Protein AF-A0A5C7IUV7-F1 (afdb_monomer)

Sequence (284 aa):
MREVVANLSDAVDRLDGLETDYGEITKATRATIREFQKGVKEDTCFLTQEIRNLRTFIEHELRAIHAEVEEVRTKWASYRSSPTVGFGAATSTNGIQIPKPSTYNGNWKAMEVENFVFGLEQYFEAKGVRDDTTRITNAPTFLWESTQLWWRRKHGDSINPIATWDKFKREFTTLILEIEDMSDKDQLFVFMDRLKDWARVELKRRNVQDHGTAIVATESLADYSRPKEKSDYHDGGDKPKENDRRDNGRPKSPNSDDRHDKPQGGMPVVIKSKSPCFICDRPH

Mean predicted aligned error: 22.68 Å

Organism: NCBI:txid1000413

Radius of gyration: 42.21 Å; Cα contacts (8 Å, |Δi|>4): 118; chains: 1; bounding box: 94×91×125 Å

Structure (mmCIF, N/CA/C/O backbone):
data_AF-A0A5C7IUV7-F1
#
_entry.id   AF-A0A5C7IUV7-F1
#
loop_
_atom_site.group_PDB
_atom_site.id
_atom_site.type_symbol
_atom_site.label_atom_id
_atom_site.label_alt_id
_atom_site.label_comp_id
_atom_site.label_asym_id
_atom_site.label_entity_id
_atom_site.label_seq_id
_atom_site.pdbx_PDB_ins_code
_atom_site.Cartn_x
_atom_site.Cartn_y
_atom_site.Cartn_z
_atom_site.occupancy
_atom_site.B_iso_or_equiv
_atom_site.auth_seq_id
_atom_site.auth_comp_id
_atom_site.auth_asym_id
_atom_site.auth_atom_id
_atom_site.pdbx_PDB_model_num
ATOM 1 N N . MET A 1 1 ? 56.101 -6.761 -71.438 1.00 74.31 1 MET A N 1
ATOM 2 C CA . MET A 1 1 ? 56.778 -5.575 -70.855 1.00 74.31 1 MET A CA 1
ATOM 3 C C . MET A 1 1 ? 55.843 -4.369 -70.784 1.00 74.31 1 MET A C 1
ATOM 5 O O . MET A 1 1 ? 55.382 -4.120 -69.686 1.00 74.31 1 MET A O 1
ATOM 9 N N . ARG A 1 2 ? 55.490 -3.673 -71.886 1.00 85.19 2 ARG A N 1
ATOM 10 C CA . ARG A 1 2 ? 54.580 -2.493 -71.842 1.00 85.19 2 ARG A CA 1
ATOM 11 C C . ARG A 1 2 ? 53.273 -2.731 -71.065 1.00 85.19 2 ARG A C 1
ATOM 13 O O . ARG A 1 2 ? 52.943 -1.945 -70.193 1.00 85.19 2 ARG A O 1
ATOM 20 N N . GLU A 1 3 ? 52.597 -3.844 -71.329 1.00 86.31 3 GLU A N 1
ATOM 21 C CA . GLU A 1 3 ? 51.390 -4.291 -70.612 1.00 86.31 3 GLU A CA 1
ATOM 22 C C . GLU A 1 3 ? 51.603 -4.445 -69.094 1.00 86.31 3 GLU A C 1
ATOM 24 O O . GLU A 1 3 ? 50.822 -3.936 -68.302 1.00 86.31 3 GLU A O 1
ATOM 29 N N . VAL A 1 4 ? 52.716 -5.059 -68.677 1.00 86.69 4 VAL A N 1
ATOM 30 C CA . VAL A 1 4 ? 53.076 -5.214 -67.254 1.00 86.69 4 VAL A CA 1
ATOM 31 C C . VAL A 1 4 ? 53.299 -3.851 -66.590 1.00 86.69 4 VAL A C 1
ATOM 33 O O . VAL A 1 4 ? 52.895 -3.664 -65.452 1.00 86.69 4 VAL A O 1
ATOM 36 N N . VAL A 1 5 ? 53.892 -2.886 -67.302 1.00 88.19 5 VAL A N 1
ATOM 37 C CA . VAL A 1 5 ? 54.069 -1.511 -66.799 1.00 88.19 5 VAL A CA 1
ATOM 38 C C . VAL A 1 5 ? 52.724 -0.788 -66.665 1.00 88.19 5 VAL A C 1
ATOM 40 O O . VAL A 1 5 ? 52.505 -0.120 -65.662 1.00 88.19 5 VAL A O 1
ATOM 43 N N . ALA A 1 6 ? 51.802 -0.959 -67.619 1.00 89.56 6 ALA A N 1
ATOM 44 C CA . ALA A 1 6 ? 50.458 -0.383 -67.532 1.00 89.56 6 ALA A CA 1
ATOM 45 C C . ALA A 1 6 ? 49.660 -0.962 -66.347 1.00 89.56 6 ALA A C 1
ATOM 47 O O . ALA A 1 6 ? 49.103 -0.206 -65.556 1.00 89.56 6 ALA A O 1
ATOM 48 N N . ASN A 1 7 ? 49.686 -2.287 -66.171 1.00 90.69 7 ASN A N 1
ATOM 49 C CA . ASN A 1 7 ? 49.008 -2.966 -65.062 1.00 90.69 7 ASN A CA 1
ATOM 50 C C . ASN A 1 7 ? 49.620 -2.611 -63.692 1.00 90.69 7 ASN A C 1
ATOM 52 O O . ASN A 1 7 ? 48.912 -2.603 -62.690 1.00 90.69 7 ASN A O 1
ATOM 56 N N . LEU A 1 8 ? 50.924 -2.308 -63.637 1.00 91.44 8 LEU A N 1
ATOM 57 C CA . LEU A 1 8 ? 51.573 -1.790 -62.428 1.00 91.44 8 LEU A CA 1
ATOM 58 C C . LEU A 1 8 ? 51.190 -0.332 -62.134 1.00 91.44 8 LEU A C 1
ATOM 60 O O . LEU A 1 8 ? 51.095 0.010 -60.961 1.00 91.44 8 LEU A O 1
ATOM 64 N N . SER A 1 9 ? 50.937 0.503 -63.151 1.00 92.00 9 SER A N 1
ATOM 65 C CA . SER A 1 9 ? 50.408 1.862 -62.944 1.00 92.00 9 SER A CA 1
ATOM 66 C C . SER A 1 9 ? 49.007 1.810 -62.336 1.00 92.00 9 SER A C 1
ATOM 68 O O . SER A 1 9 ? 48.820 2.334 -61.247 1.00 92.00 9 SER A O 1
ATOM 70 N N . ASP A 1 10 ? 48.074 1.067 -62.951 1.00 94.19 10 ASP A N 1
ATOM 71 C CA . ASP A 1 10 ? 46.711 0.865 -62.420 1.00 94.19 10 ASP A CA 1
ATOM 72 C C . ASP A 1 10 ? 46.729 0.388 -60.958 1.00 94.19 10 ASP A C 1
ATOM 74 O O . ASP A 1 10 ? 45.996 0.903 -60.117 1.00 94.19 10 ASP A O 1
ATOM 78 N N . ALA A 1 11 ? 47.614 -0.558 -60.629 1.00 93.31 11 ALA A N 1
ATOM 79 C CA . ALA A 1 11 ? 47.761 -1.063 -59.268 1.00 93.31 11 ALA A CA 1
ATOM 80 C C . ALA A 1 11 ? 48.296 -0.020 -58.264 1.00 93.31 11 ALA A C 1
ATOM 82 O O . ALA A 1 11 ? 47.953 -0.106 -57.086 1.00 93.31 11 ALA A O 1
ATOM 83 N N . VAL A 1 12 ? 49.112 0.946 -58.703 1.00 94.75 12 VAL A N 1
ATOM 84 C CA . VAL A 1 12 ? 49.597 2.065 -57.872 1.00 94.75 12 VAL A CA 1
ATOM 85 C C . VAL A 1 12 ? 48.522 3.141 -57.732 1.00 94.75 12 VAL A C 1
ATOM 87 O O . VAL A 1 12 ? 48.212 3.532 -56.610 1.00 94.75 12 VAL A O 1
ATOM 90 N N . ASP A 1 13 ? 47.891 3.549 -58.834 1.00 94.38 13 ASP A N 1
ATOM 91 C CA . ASP A 1 13 ? 46.832 4.567 -58.849 1.00 94.38 13 ASP A CA 1
ATOM 92 C C . ASP A 1 13 ? 45.637 4.135 -57.967 1.00 94.38 13 ASP A C 1
ATOM 94 O O . ASP A 1 13 ? 45.056 4.926 -57.222 1.00 94.38 13 ASP A O 1
ATOM 98 N N . ARG A 1 14 ? 45.311 2.834 -57.967 1.00 94.50 14 ARG A N 1
ATOM 99 C CA . ARG A 1 14 ? 44.285 2.238 -57.091 1.00 94.50 14 ARG A CA 1
ATOM 100 C C . ARG A 1 14 ? 44.719 2.070 -55.633 1.00 94.50 14 ARG A C 1
ATOM 102 O O . ARG A 1 14 ? 43.850 1.955 -54.771 1.00 94.50 14 ARG A O 1
ATOM 109 N N . LEU A 1 15 ? 46.021 2.026 -55.346 1.00 95.38 15 LEU A N 1
ATOM 110 C CA . LEU A 1 15 ? 46.537 1.979 -53.975 1.00 95.38 15 LEU A CA 1
ATOM 111 C C . LEU A 1 15 ? 46.506 3.373 -53.332 1.00 95.38 15 LEU A C 1
ATOM 113 O O . LEU A 1 15 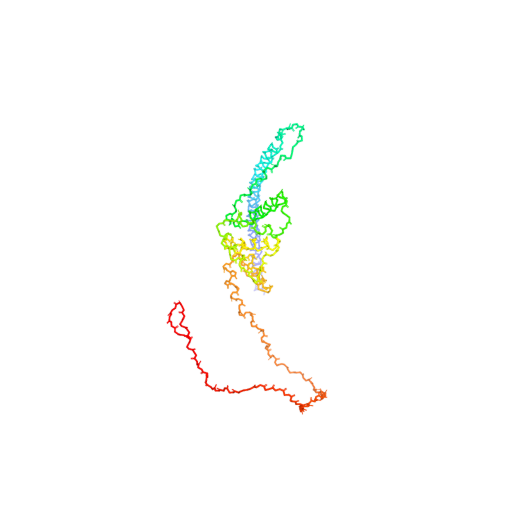? 46.069 3.491 -52.192 1.00 95.38 15 LEU A O 1
ATOM 117 N N . ASP A 1 16 ? 46.881 4.412 -54.082 1.00 94.31 16 ASP A N 1
ATOM 118 C CA . ASP A 1 16 ? 46.810 5.823 -53.664 1.00 94.31 16 ASP A CA 1
ATOM 119 C C . ASP A 1 16 ? 45.358 6.267 -53.390 1.00 94.31 16 ASP A C 1
ATOM 121 O O . ASP A 1 16 ? 45.053 6.866 -52.352 1.00 94.31 16 ASP A O 1
ATOM 125 N N . GLY A 1 17 ? 44.422 5.851 -54.255 1.00 95.25 17 GLY A N 1
ATOM 126 C CA . GLY A 1 17 ? 42.986 6.012 -54.014 1.00 95.25 17 GLY A CA 1
ATOM 127 C C . GLY A 1 17 ? 42.507 5.309 -52.736 1.00 95.25 17 GLY A C 1
ATOM 128 O O . GLY A 1 17 ? 41.786 5.907 -51.941 1.00 95.25 17 GLY A O 1
ATOM 129 N N . LEU A 1 18 ? 42.956 4.074 -52.481 1.00 95.56 18 LEU A N 1
ATOM 130 C CA . LEU A 1 18 ? 42.585 3.324 -51.274 1.00 95.56 18 LEU A CA 1
ATOM 131 C C . LEU A 1 18 ? 43.187 3.922 -49.987 1.00 95.56 18 LEU A C 1
ATOM 133 O O . LEU A 1 18 ? 42.531 3.908 -48.944 1.00 95.56 18 LEU A O 1
ATOM 137 N N . GLU A 1 19 ? 44.410 4.457 -50.038 1.00 95.44 19 GLU A N 1
ATOM 138 C CA . GLU A 1 19 ? 45.023 5.172 -48.910 1.00 95.44 19 GLU A CA 1
ATOM 139 C C . GLU A 1 19 ? 44.272 6.482 -48.611 1.00 95.44 19 GLU A C 1
ATOM 141 O O . GLU A 1 19 ? 43.997 6.790 -47.446 1.00 95.44 19 GLU A O 1
ATOM 146 N N . THR A 1 20 ? 43.839 7.192 -49.658 1.00 96.75 20 THR A N 1
ATOM 147 C CA . THR A 1 20 ? 42.984 8.384 -49.554 1.00 96.75 20 THR A CA 1
ATOM 148 C C . THR A 1 20 ? 41.628 8.055 -48.918 1.00 96.75 20 THR A C 1
ATOM 150 O O . THR A 1 20 ? 41.274 8.655 -47.898 1.00 96.75 20 THR A O 1
ATOM 153 N N . ASP A 1 21 ? 40.908 7.056 -49.441 1.00 96.12 21 ASP A N 1
ATOM 154 C CA . ASP A 1 21 ? 39.621 6.587 -48.906 1.00 96.12 21 ASP A CA 1
ATOM 155 C C . ASP A 1 21 ? 39.744 6.155 -47.435 1.00 96.12 21 ASP A C 1
ATOM 157 O O . ASP A 1 21 ? 38.921 6.519 -46.590 1.00 96.12 21 ASP A O 1
ATOM 161 N N . TYR A 1 22 ? 40.804 5.419 -47.084 1.00 95.69 22 TYR A N 1
ATOM 162 C CA . TYR A 1 22 ? 41.069 5.021 -45.702 1.00 95.69 22 TYR A CA 1
ATOM 163 C C . TYR A 1 22 ? 41.325 6.232 -44.789 1.00 95.69 22 TYR A C 1
ATOM 165 O O . TYR A 1 22 ? 40.858 6.259 -43.643 1.00 95.69 22 TYR A O 1
ATOM 173 N N . GLY A 1 23 ? 42.016 7.261 -45.288 1.00 97.06 23 GLY A N 1
ATOM 174 C CA . GLY A 1 23 ? 42.209 8.536 -44.598 1.00 97.06 23 GLY A CA 1
ATOM 175 C C . GLY A 1 23 ? 40.894 9.284 -44.343 1.00 97.06 23 GLY A C 1
ATOM 176 O O . GLY A 1 23 ? 40.658 9.753 -43.221 1.00 97.06 23 GLY A O 1
ATOM 177 N N . GLU A 1 24 ? 40.014 9.344 -45.345 1.00 96.94 24 GLU A N 1
ATOM 178 C CA . GLU A 1 24 ? 38.676 9.946 -45.262 1.00 96.94 24 GLU A CA 1
ATOM 179 C C . GLU A 1 24 ? 37.772 9.189 -44.276 1.00 96.94 24 GLU A C 1
ATOM 181 O O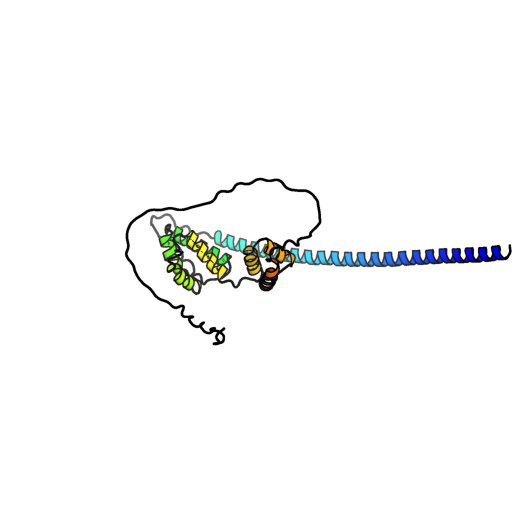 . GLU A 1 24 ? 37.227 9.795 -43.350 1.00 96.94 24 GLU A O 1
ATOM 186 N N . ILE A 1 25 ? 37.688 7.859 -44.388 1.00 97.50 25 ILE A N 1
ATOM 187 C CA . ILE A 1 25 ? 36.927 6.993 -43.473 1.00 97.50 25 ILE A CA 1
ATOM 188 C C . ILE A 1 25 ? 37.443 7.164 -42.038 1.00 97.50 25 ILE A C 1
ATOM 190 O O . ILE A 1 25 ? 36.667 7.430 -41.121 1.00 97.50 25 ILE A O 1
ATOM 194 N N . THR A 1 26 ? 38.762 7.142 -41.833 1.00 97.38 26 THR A N 1
ATOM 195 C CA . THR A 1 26 ? 39.384 7.353 -40.514 1.00 97.38 26 THR A CA 1
ATOM 196 C C . THR A 1 26 ? 39.109 8.759 -39.959 1.00 97.38 26 THR A C 1
ATOM 198 O O . THR A 1 26 ? 39.051 8.959 -38.741 1.00 97.38 26 THR A O 1
ATOM 201 N N . LYS A 1 27 ? 38.936 9.775 -40.809 1.00 97.81 27 LYS A N 1
ATOM 202 C CA . LYS A 1 27 ? 38.534 11.137 -40.413 1.00 97.81 27 LYS A CA 1
ATOM 203 C C . LYS A 1 27 ? 37.046 11.195 -40.040 1.00 97.81 27 LYS A C 1
ATOM 205 O O . LYS A 1 27 ? 36.734 11.738 -38.980 1.00 97.81 27 LYS A O 1
ATOM 210 N N . ALA A 1 28 ? 36.165 10.588 -40.834 1.00 97.94 28 ALA A N 1
ATOM 211 C CA . ALA A 1 28 ? 34.726 10.509 -40.582 1.00 97.94 28 ALA A CA 1
ATOM 212 C C . ALA A 1 28 ? 34.401 9.719 -39.301 1.00 97.94 28 ALA A C 1
ATOM 214 O O . ALA A 1 28 ? 33.706 10.230 -38.425 1.00 97.94 28 ALA A O 1
ATOM 215 N N . THR A 1 29 ? 34.987 8.532 -39.114 1.00 98.06 29 THR A N 1
ATOM 216 C CA . THR A 1 29 ? 34.823 7.719 -37.894 1.00 98.06 29 THR A CA 1
ATOM 217 C C . THR A 1 29 ? 35.288 8.465 -36.639 1.00 98.06 29 THR A C 1
ATOM 219 O O . THR A 1 29 ? 34.648 8.390 -35.594 1.00 98.06 29 THR A O 1
ATOM 222 N N . ARG A 1 30 ? 36.370 9.255 -36.722 1.00 98.06 30 ARG A N 1
ATOM 223 C CA . ARG A 1 30 ? 36.807 10.110 -35.601 1.00 98.06 30 ARG A CA 1
ATOM 224 C C . ARG A 1 30 ? 35.894 11.316 -35.362 1.00 98.06 30 ARG A C 1
ATOM 226 O O . ARG A 1 30 ? 35.936 11.857 -34.260 1.00 98.06 30 ARG A O 1
ATOM 233 N N . ALA A 1 31 ? 35.100 11.752 -36.340 1.00 98.19 31 ALA A N 1
ATOM 234 C CA . ALA A 1 31 ? 34.096 12.797 -36.149 1.00 98.19 31 ALA A CA 1
ATOM 235 C C . ALA A 1 31 ? 32.863 12.243 -35.420 1.00 98.19 31 ALA A C 1
ATOM 237 O O . ALA A 1 31 ? 32.542 12.731 -34.337 1.00 98.19 31 ALA A O 1
ATOM 238 N N . THR A 1 32 ? 32.268 11.156 -35.917 1.00 97.69 32 THR A N 1
ATOM 239 C CA . THR A 1 32 ? 31.061 10.557 -35.316 1.00 97.69 32 THR A CA 1
ATOM 240 C C . THR A 1 32 ? 31.298 10.055 -33.889 1.00 97.69 32 THR A C 1
ATOM 242 O O . THR A 1 32 ? 30.450 10.247 -33.018 1.00 97.69 32 THR A O 1
ATOM 245 N N . ILE A 1 33 ? 32.486 9.509 -33.589 1.00 98.25 33 ILE A N 1
ATOM 246 C CA . ILE A 1 33 ? 32.880 9.156 -32.212 1.00 98.25 33 ILE A CA 1
ATOM 247 C C . ILE A 1 33 ? 32.888 10.388 -31.292 1.00 98.25 33 ILE A C 1
ATOM 249 O O . ILE A 1 33 ? 32.445 10.289 -30.149 1.00 98.25 33 ILE A O 1
ATOM 253 N N . ARG A 1 34 ? 33.358 11.552 -31.762 1.00 98.25 34 ARG A N 1
ATOM 254 C CA . ARG A 1 34 ? 33.375 12.793 -30.961 1.00 98.25 34 ARG A CA 1
ATOM 255 C C . ARG A 1 34 ? 31.975 13.354 -30.746 1.00 98.25 34 ARG A C 1
ATOM 257 O O . ARG A 1 34 ? 31.696 13.853 -29.662 1.00 98.25 34 ARG A O 1
ATOM 264 N N . GLU A 1 35 ? 31.104 13.261 -31.745 1.00 98.00 35 GLU A N 1
ATOM 265 C CA . GLU A 1 35 ? 29.701 13.677 -31.639 1.00 98.00 35 GLU A CA 1
ATOM 266 C C . GLU A 1 35 ? 28.941 12.796 -30.640 1.00 98.00 35 GLU A C 1
ATOM 268 O O . GLU A 1 35 ? 28.278 13.319 -29.746 1.00 98.00 35 GLU A O 1
ATOM 273 N N . PHE A 1 36 ? 29.136 11.475 -30.694 1.00 97.62 36 PHE A N 1
ATOM 274 C CA . PHE A 1 36 ? 28.586 10.546 -29.706 1.00 97.62 36 PHE A CA 1
ATOM 275 C C . PHE A 1 36 ? 29.137 10.802 -28.292 1.00 97.62 36 PHE A C 1
ATOM 277 O O . PHE A 1 36 ? 28.370 10.914 -27.338 1.00 97.62 36 PHE A O 1
ATOM 284 N N . GLN A 1 37 ? 30.457 10.977 -28.144 1.00 97.88 37 GLN A N 1
ATOM 285 C CA . GLN A 1 37 ? 31.085 11.341 -26.864 1.00 97.88 37 GLN A CA 1
ATOM 286 C C . GLN A 1 37 ? 30.570 12.677 -26.310 1.00 97.88 37 GLN A C 1
ATOM 288 O O . GLN A 1 37 ? 30.458 12.832 -25.093 1.00 97.88 37 GLN A O 1
ATOM 293 N N . LYS A 1 38 ? 30.257 13.641 -27.185 1.00 97.19 38 LYS A N 1
ATOM 294 C CA . LYS A 1 38 ? 29.648 14.917 -26.807 1.00 97.19 38 LYS A CA 1
ATOM 295 C C . LYS A 1 38 ? 28.221 14.703 -26.290 1.00 97.19 38 LYS A C 1
ATOM 297 O O . LYS A 1 38 ? 27.953 15.117 -25.167 1.00 97.19 38 LYS A O 1
ATOM 302 N N . GLY A 1 39 ? 27.365 14.013 -27.048 1.00 97.62 39 GLY A N 1
ATOM 303 C CA . GLY A 1 39 ? 25.982 13.720 -26.651 1.00 97.62 39 GLY A CA 1
ATOM 304 C C . GLY A 1 39 ? 25.907 12.988 -25.310 1.00 97.62 39 GLY A C 1
ATOM 305 O O . GLY A 1 39 ? 25.319 13.501 -24.366 1.00 97.62 39 GLY A O 1
ATOM 306 N N . VAL A 1 40 ? 26.651 11.885 -25.158 1.00 97.75 40 VAL A N 1
ATOM 307 C CA . VAL A 1 40 ? 26.737 11.131 -23.892 1.00 97.75 40 VAL A CA 1
ATOM 308 C C . VAL A 1 40 ? 27.185 12.015 -22.720 1.00 97.75 40 VAL A C 1
ATOM 310 O O . VAL A 1 40 ? 26.695 11.851 -21.602 1.00 97.75 40 VAL A O 1
ATOM 313 N N . LYS A 1 41 ? 28.094 12.974 -22.940 1.00 98.12 41 LYS A N 1
ATOM 314 C CA . LYS A 1 41 ? 28.534 13.924 -21.906 1.00 98.12 41 LYS A CA 1
ATOM 315 C C . LYS A 1 41 ? 27.458 14.963 -21.565 1.00 98.12 41 LYS A C 1
ATOM 317 O O . LYS A 1 41 ? 27.339 15.330 -20.396 1.00 98.12 41 LYS A O 1
ATOM 322 N N . GLU A 1 42 ? 26.702 15.438 -22.550 1.00 97.88 42 GLU A N 1
ATOM 323 C CA . GLU A 1 42 ? 25.591 16.380 -22.367 1.00 97.88 42 GLU A CA 1
ATOM 324 C C . GLU A 1 42 ? 24.423 15.702 -21.625 1.00 97.88 42 GLU A C 1
ATOM 326 O O . GLU A 1 42 ? 23.997 16.217 -20.588 1.00 97.88 42 GLU A O 1
ATOM 331 N N . ASP A 1 43 ? 24.030 14.491 -22.030 1.00 97.56 43 ASP A N 1
ATOM 332 C CA . ASP A 1 43 ? 23.032 13.654 -21.345 1.00 97.56 43 ASP A CA 1
ATOM 333 C C . ASP A 1 43 ? 23.450 13.329 -19.904 1.00 97.56 43 ASP A C 1
ATOM 335 O O . ASP A 1 43 ? 22.674 13.499 -18.962 1.00 97.56 43 ASP A O 1
ATOM 339 N N . THR A 1 44 ? 24.711 12.924 -19.697 1.00 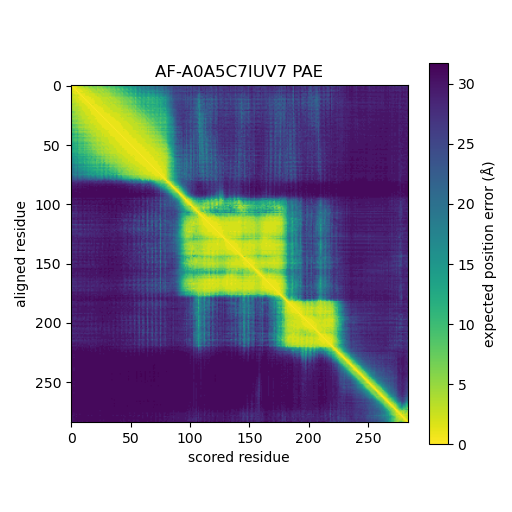96.94 44 THR A N 1
ATOM 340 C CA . THR A 1 44 ? 25.253 12.660 -18.353 1.00 96.94 44 THR A CA 1
ATOM 341 C C . THR A 1 44 ? 25.204 13.915 -17.481 1.00 96.94 44 THR A C 1
ATOM 343 O O . THR A 1 44 ? 24.891 13.825 -16.294 1.00 96.94 44 THR A O 1
ATOM 346 N N . CYS A 1 45 ? 25.485 15.095 -18.043 1.00 97.00 45 CYS A N 1
ATOM 347 C CA . CYS A 1 45 ? 25.411 16.362 -17.318 1.00 97.00 45 CYS A CA 1
ATOM 348 C C . CYS A 1 45 ? 23.965 16.690 -16.912 1.00 97.00 45 CYS A C 1
ATOM 350 O O . CYS A 1 45 ? 23.715 16.991 -15.742 1.00 97.00 45 CYS A O 1
ATOM 352 N N . PHE A 1 46 ? 23.018 16.557 -17.848 1.00 97.88 46 PHE A N 1
ATOM 353 C CA . PHE A 1 46 ? 21.588 16.766 -17.617 1.00 97.88 46 PHE A CA 1
ATOM 354 C C . PHE A 1 46 ? 21.043 15.828 -16.530 1.00 97.88 46 PHE A C 1
ATOM 356 O O . PHE A 1 46 ? 20.518 16.298 -15.522 1.00 97.88 46 PHE A O 1
ATOM 363 N N . LEU A 1 47 ? 21.258 14.515 -16.668 1.00 97.88 47 LEU A N 1
ATOM 364 C CA . LEU A 1 47 ? 20.822 13.515 -15.688 1.00 97.88 47 LEU A CA 1
ATOM 365 C C . LEU A 1 47 ? 21.469 13.731 -14.314 1.00 97.88 47 LEU A C 1
ATOM 367 O O . LEU A 1 47 ? 20.795 13.630 -13.291 1.00 97.88 47 LEU A O 1
ATOM 371 N N . THR A 1 48 ? 22.757 14.091 -14.266 1.00 97.44 48 THR A N 1
ATOM 372 C CA . THR A 1 48 ? 23.431 14.417 -12.998 1.00 97.44 48 THR A CA 1
ATOM 373 C C . THR A 1 48 ? 22.812 15.650 -12.338 1.00 97.44 48 THR A C 1
ATOM 375 O O . THR A 1 48 ? 22.710 15.696 -11.111 1.00 97.44 48 THR A O 1
ATOM 378 N N . GLN A 1 49 ? 22.393 16.653 -13.115 1.00 97.56 49 GLN A N 1
ATOM 379 C CA . GLN A 1 49 ? 21.727 17.826 -12.561 1.00 97.56 49 GLN A CA 1
ATOM 380 C C . GLN A 1 49 ? 20.309 17.509 -12.082 1.00 97.56 49 GLN A C 1
ATOM 382 O O . GLN A 1 49 ? 19.945 17.943 -10.993 1.00 97.56 49 GLN A O 1
ATOM 387 N N . GLU A 1 50 ? 19.542 16.701 -12.809 1.00 96.12 50 GLU A N 1
ATOM 388 C CA . GLU A 1 50 ? 18.186 16.337 -12.387 1.00 96.12 50 GLU A CA 1
ATOM 389 C C . GLU A 1 50 ? 18.184 15.443 -11.136 1.00 96.12 50 GLU A C 1
ATOM 391 O O . GLU A 1 50 ? 17.391 15.651 -10.219 1.00 96.12 50 GLU A O 1
ATOM 396 N N . ILE A 1 51 ? 19.166 14.543 -11.002 1.00 98.00 51 ILE A N 1
ATOM 397 C CA . ILE A 1 51 ? 19.406 13.793 -9.758 1.00 98.00 51 ILE A CA 1
ATOM 398 C C . ILE A 1 51 ? 19.728 14.739 -8.586 1.00 98.00 51 ILE A C 1
ATOM 400 O O . ILE A 1 51 ? 19.283 14.490 -7.464 1.00 98.00 51 ILE A O 1
ATOM 404 N N . ARG A 1 52 ? 20.460 15.844 -8.811 1.00 97.75 52 ARG A N 1
ATOM 405 C CA . ARG A 1 52 ? 20.677 16.871 -7.771 1.00 97.75 52 ARG A CA 1
ATOM 406 C C . ARG A 1 52 ? 19.389 17.617 -7.437 1.00 97.75 52 ARG A C 1
ATOM 408 O O . ARG A 1 52 ? 19.113 17.772 -6.252 1.00 97.75 52 ARG A O 1
ATOM 415 N N . ASN A 1 53 ? 18.612 18.031 -8.439 1.00 96.50 53 ASN A N 1
ATOM 416 C CA . ASN A 1 53 ? 17.335 18.726 -8.257 1.00 96.50 53 ASN A CA 1
ATOM 417 C C . ASN A 1 53 ? 16.396 17.882 -7.374 1.00 96.50 53 ASN A C 1
ATOM 419 O O . ASN A 1 53 ? 16.003 18.316 -6.286 1.00 96.50 53 ASN A O 1
ATOM 423 N N . LEU A 1 54 ? 16.147 16.630 -7.777 1.00 97.75 54 LEU A N 1
ATOM 424 C CA . LEU A 1 54 ? 15.322 15.669 -7.044 1.00 97.75 54 LEU A CA 1
ATOM 425 C C . LEU A 1 54 ? 15.861 15.398 -5.632 1.00 97.75 54 LEU A C 1
ATOM 427 O O . LEU A 1 54 ? 15.091 15.386 -4.673 1.00 97.75 54 LEU A O 1
ATOM 431 N N . ARG A 1 55 ? 17.183 15.244 -5.472 1.00 97.06 55 ARG A N 1
ATOM 432 C CA . ARG A 1 55 ? 17.803 15.098 -4.148 1.00 97.06 55 ARG A CA 1
ATOM 433 C C . ARG A 1 55 ? 17.537 16.316 -3.261 1.00 97.06 55 ARG A C 1
ATOM 435 O O . ARG A 1 55 ? 17.159 16.137 -2.109 1.00 97.06 55 ARG A O 1
ATOM 442 N N . THR A 1 56 ? 17.718 17.539 -3.765 1.00 97.25 56 THR A N 1
ATOM 443 C CA . THR A 1 56 ? 17.487 18.757 -2.969 1.00 97.25 56 THR A CA 1
ATOM 444 C C . THR A 1 56 ? 16.021 18.944 -2.585 1.00 97.25 56 THR A C 1
ATOM 446 O O . THR A 1 56 ? 15.752 19.410 -1.478 1.00 97.25 56 THR A O 1
ATOM 449 N N . PHE A 1 57 ? 15.089 18.516 -3.445 1.00 97.25 57 PHE A N 1
ATOM 450 C CA . PHE A 1 57 ? 13.661 18.461 -3.137 1.00 97.25 57 PHE A CA 1
ATOM 451 C C . PHE A 1 57 ? 13.363 17.441 -2.027 1.00 97.25 57 PHE A C 1
ATOM 453 O O . PHE A 1 57 ? 12.807 17.808 -0.999 1.00 97.25 57 PHE A O 1
ATOM 460 N N . ILE A 1 58 ? 13.823 16.192 -2.155 1.00 97.56 58 ILE A N 1
ATOM 461 C CA . ILE A 1 58 ? 13.615 15.157 -1.125 1.00 97.56 58 ILE A CA 1
ATOM 462 C C . ILE A 1 58 ? 14.246 15.568 0.216 1.00 97.56 58 ILE A C 1
ATOM 464 O O . ILE A 1 58 ? 13.633 15.398 1.267 1.00 97.56 58 ILE A O 1
ATOM 468 N N . GLU A 1 59 ? 15.442 16.164 0.208 1.00 97.81 59 GLU A N 1
ATOM 469 C CA . GLU A 1 59 ? 16.051 16.711 1.425 1.00 97.81 59 GLU A CA 1
ATOM 470 C C . GLU A 1 59 ? 15.249 17.883 2.022 1.00 97.81 59 GLU A C 1
ATOM 472 O O . GLU A 1 59 ? 15.305 18.091 3.232 1.00 97.81 59 GLU A O 1
ATOM 477 N N . HIS A 1 60 ? 14.524 18.671 1.218 1.00 97.12 60 HIS A N 1
ATOM 478 C CA . HIS A 1 60 ? 13.617 19.709 1.718 1.00 97.12 60 HIS A CA 1
ATOM 479 C C . HIS A 1 60 ? 12.395 19.090 2.408 1.00 97.12 60 HIS A C 1
ATOM 481 O O . HIS A 1 60 ? 12.167 19.377 3.583 1.00 97.12 60 HIS A O 1
ATOM 487 N N . GLU A 1 61 ? 11.689 18.180 1.738 1.00 95.50 61 GLU A N 1
ATOM 488 C CA . GLU A 1 61 ? 10.485 17.541 2.284 1.00 95.50 61 GLU A CA 1
ATOM 489 C C . GLU A 1 61 ? 10.787 16.742 3.560 1.00 95.50 61 GLU A C 1
ATOM 491 O O . GLU A 1 61 ? 10.066 16.850 4.550 1.00 95.50 61 GLU A O 1
ATOM 496 N N . LEU A 1 62 ? 11.913 16.020 3.604 1.00 96.25 62 LEU A N 1
ATOM 497 C CA . LEU A 1 62 ? 12.358 15.324 4.817 1.00 96.25 62 LEU A CA 1
ATOM 498 C C . LEU A 1 62 ? 12.656 16.288 5.979 1.00 96.25 62 LEU A C 1
ATOM 500 O O . LEU A 1 62 ? 12.394 15.942 7.131 1.00 96.25 62 LEU A O 1
ATOM 504 N N . ARG A 1 63 ? 13.173 17.497 5.708 1.00 98.06 63 ARG A N 1
ATOM 505 C CA . ARG A 1 63 ? 13.374 18.533 6.740 1.00 98.06 63 ARG A CA 1
ATOM 506 C C . ARG A 1 63 ? 12.047 19.127 7.218 1.00 98.06 63 ARG A C 1
ATOM 508 O O . ARG A 1 63 ? 11.910 19.347 8.418 1.00 98.06 63 ARG A O 1
ATOM 515 N N . ALA A 1 64 ? 11.083 19.345 6.322 1.00 96.94 64 ALA A N 1
ATOM 516 C CA . ALA A 1 64 ? 9.747 19.825 6.677 1.00 96.94 64 ALA A CA 1
ATOM 517 C C . ALA A 1 64 ? 9.007 18.813 7.572 1.00 96.94 64 ALA A C 1
ATOM 519 O O . ALA A 1 64 ? 8.616 19.149 8.688 1.00 96.94 64 ALA A O 1
ATOM 520 N N . ILE A 1 65 ? 8.941 17.545 7.151 1.00 96.81 65 ILE A N 1
ATOM 521 C CA . ILE A 1 65 ? 8.321 16.455 7.922 1.00 96.81 65 ILE A CA 1
ATOM 522 C C . ILE A 1 65 ? 9.010 16.283 9.287 1.00 96.81 65 ILE A C 1
ATOM 524 O O . ILE A 1 65 ? 8.339 16.122 10.305 1.00 96.81 65 ILE A O 1
ATOM 528 N N . HIS A 1 66 ? 10.344 16.362 9.355 1.00 96.69 66 HIS A N 1
ATOM 529 C CA . HIS A 1 66 ? 11.062 16.286 10.633 1.00 96.69 66 HIS A CA 1
ATOM 530 C C . HIS A 1 66 ? 10.750 17.482 11.557 1.00 96.69 66 HIS A C 1
ATOM 532 O O . HIS A 1 66 ? 10.714 17.316 12.779 1.00 96.69 66 HIS A O 1
ATOM 538 N N . ALA A 1 67 ? 10.517 18.679 11.011 1.00 96.94 67 ALA A N 1
ATOM 539 C CA . ALA A 1 67 ? 10.102 19.835 11.803 1.00 96.94 67 ALA A CA 1
ATOM 540 C C . ALA A 1 67 ? 8.685 19.649 12.374 1.00 96.94 67 ALA A C 1
ATOM 542 O O . ALA A 1 67 ? 8.493 19.845 13.573 1.00 96.94 67 ALA A O 1
ATOM 543 N N . GLU A 1 68 ? 7.728 19.181 11.565 1.00 95.12 68 GLU A N 1
ATOM 544 C CA . GLU A 1 68 ? 6.366 18.858 12.023 1.00 95.12 68 GLU A CA 1
ATOM 545 C C . GLU A 1 68 ? 6.364 17.767 13.106 1.00 95.12 68 GLU A C 1
ATOM 547 O O . GLU A 1 68 ? 5.675 17.894 14.120 1.00 95.12 68 GLU A O 1
ATOM 552 N N . VAL A 1 69 ? 7.177 16.716 12.945 1.00 96.06 69 VAL A N 1
ATOM 553 C CA . VAL A 1 69 ? 7.314 15.640 13.941 1.00 96.06 69 VAL A CA 1
ATOM 554 C C . VAL A 1 69 ? 7.854 16.169 15.272 1.00 96.06 69 VAL A C 1
ATOM 556 O O . VAL A 1 69 ? 7.308 15.826 16.322 1.00 96.06 69 VAL A O 1
ATOM 559 N N . GLU A 1 70 ? 8.873 17.035 15.269 1.00 95.44 70 GLU A N 1
ATOM 560 C CA . GLU A 1 70 ? 9.368 17.646 16.511 1.00 95.44 70 GLU A CA 1
ATOM 561 C C . GLU A 1 70 ? 8.393 18.690 17.092 1.00 95.44 70 GLU A C 1
ATOM 563 O O . GLU A 1 70 ? 8.314 18.832 18.315 1.00 95.44 70 GLU A O 1
ATOM 568 N N . GLU A 1 71 ? 7.571 19.359 16.277 1.00 94.81 71 GLU A N 1
ATOM 569 C CA . GLU A 1 71 ? 6.481 20.217 16.766 1.00 94.81 71 GLU A CA 1
ATOM 570 C C . GLU A 1 71 ? 5.389 19.391 17.473 1.00 94.81 71 GLU A C 1
ATOM 572 O O . GLU A 1 71 ? 4.978 19.708 18.592 1.00 94.81 71 GLU A O 1
ATOM 577 N N . VAL A 1 72 ? 4.957 18.274 16.879 1.00 94.25 72 VAL A N 1
ATOM 578 C CA . VAL A 1 72 ? 4.016 17.328 17.504 1.00 94.25 72 VAL A CA 1
ATOM 579 C C . VAL A 1 72 ? 4.612 16.736 18.786 1.00 94.25 72 VAL A C 1
ATOM 581 O O . VAL A 1 72 ? 3.926 16.644 19.807 1.00 94.25 72 VAL A O 1
ATOM 584 N N . ARG A 1 73 ? 5.903 16.392 18.779 1.00 94.44 73 ARG A N 1
ATOM 585 C CA . ARG A 1 73 ? 6.625 15.848 19.937 1.00 94.44 73 ARG A CA 1
ATOM 586 C C . ARG A 1 73 ? 6.773 16.861 21.074 1.00 94.44 73 ARG A C 1
ATOM 588 O O . ARG A 1 73 ? 6.613 16.484 22.234 1.00 94.44 73 ARG A O 1
ATOM 595 N N . THR A 1 74 ? 7.038 18.132 20.774 1.00 93.81 74 THR A N 1
ATOM 596 C CA . THR A 1 74 ? 7.129 19.203 21.784 1.00 93.81 74 THR A CA 1
ATOM 597 C C . THR A 1 74 ? 5.754 19.595 22.329 1.00 93.81 74 THR A C 1
ATOM 599 O O . THR A 1 74 ? 5.618 19.755 23.543 1.00 93.81 74 THR A O 1
ATOM 602 N N . LYS A 1 75 ? 4.707 19.625 21.491 1.00 91.56 75 LYS A N 1
ATOM 603 C CA . LYS A 1 75 ? 3.302 19.712 21.934 1.00 91.56 75 LYS A CA 1
ATOM 604 C C . LYS A 1 75 ? 2.933 18.556 22.873 1.00 91.56 75 LYS A C 1
ATOM 606 O O . LYS A 1 75 ? 2.418 18.780 23.962 1.00 91.56 75 LYS A O 1
ATOM 611 N N . TRP A 1 76 ? 3.253 17.314 22.510 1.00 82.75 76 TRP A N 1
ATOM 612 C CA . TRP A 1 76 ? 3.030 16.144 23.370 1.00 82.75 76 TRP A CA 1
ATOM 613 C C . TRP A 1 76 ? 3.802 16.229 24.696 1.00 82.75 76 TRP A C 1
ATOM 615 O O . TRP A 1 76 ? 3.264 15.909 25.760 1.00 82.75 76 TRP A O 1
ATOM 625 N N . ALA A 1 77 ? 5.049 16.706 24.656 1.00 88.00 77 ALA A N 1
ATOM 626 C CA . ALA A 1 77 ? 5.857 16.918 25.850 1.00 88.00 77 ALA A CA 1
ATOM 627 C C . ALA A 1 77 ? 5.268 17.993 26.780 1.00 88.00 77 ALA A C 1
ATOM 629 O O . ALA A 1 77 ? 5.321 17.806 27.996 1.00 88.00 77 ALA A O 1
ATOM 630 N N . SER A 1 78 ? 4.669 19.073 26.259 1.00 86.75 78 SER A N 1
ATOM 631 C CA . SER A 1 78 ? 4.034 20.101 27.098 1.00 86.75 78 SER A CA 1
ATOM 632 C C . SER A 1 78 ? 2.757 19.589 27.774 1.00 86.75 78 SER A C 1
ATOM 634 O O . SER A 1 78 ? 2.600 19.790 28.978 1.00 86.75 78 SER A O 1
ATOM 636 N N . TYR A 1 79 ? 1.912 18.821 27.072 1.00 78.75 79 TYR A N 1
ATOM 637 C CA . TYR A 1 79 ? 0.761 18.146 27.691 1.00 78.75 79 TYR A CA 1
ATOM 638 C C . TYR A 1 79 ? 1.181 17.152 28.785 1.00 78.75 79 TYR A C 1
ATOM 640 O O . TYR A 1 79 ? 0.547 17.103 29.836 1.00 78.75 79 TYR A O 1
ATOM 648 N N . ARG A 1 80 ? 2.274 16.400 28.582 1.00 79.19 80 ARG A N 1
ATOM 649 C CA . ARG A 1 80 ? 2.833 15.483 29.595 1.00 79.19 80 ARG A CA 1
ATOM 650 C C . ARG A 1 80 ? 3.467 16.207 30.791 1.00 79.19 80 ARG A C 1
ATOM 652 O O . ARG A 1 80 ? 3.455 15.663 31.889 1.00 79.19 80 ARG A O 1
ATOM 659 N N . SER A 1 81 ? 4.053 17.384 30.573 1.00 67.00 81 SER A N 1
ATOM 660 C CA . SER A 1 81 ? 4.812 18.130 31.594 1.00 67.00 81 SER A CA 1
ATOM 661 C C . SER A 1 81 ? 3.972 19.164 32.347 1.00 67.00 81 SER A C 1
ATOM 663 O O . SER A 1 81 ? 4.476 19.806 33.268 1.00 67.00 81 SER A O 1
ATOM 665 N N . SER A 1 82 ? 2.701 19.335 31.973 1.00 46.22 82 SER A N 1
ATOM 666 C CA . SER A 1 82 ? 1.745 20.140 32.729 1.00 46.22 82 SER A CA 1
ATOM 667 C C . SER A 1 82 ? 1.576 19.544 34.135 1.00 46.22 82 SER A C 1
ATOM 669 O O . SER A 1 82 ? 1.275 18.351 34.239 1.00 46.22 82 SER A O 1
ATOM 671 N N . PRO A 1 83 ? 1.776 20.307 35.227 1.00 49.47 83 PRO A N 1
ATOM 672 C CA . PRO A 1 83 ? 1.692 19.747 36.567 1.00 49.47 83 PRO A CA 1
ATOM 673 C C . PRO A 1 83 ? 0.284 19.231 36.873 1.00 49.47 83 PRO A C 1
ATOM 675 O O . PRO A 1 83 ? -0.656 20.013 37.031 1.00 49.47 83 PRO A O 1
ATOM 678 N N . THR A 1 84 ? 0.144 17.913 37.040 1.00 51.56 84 THR A N 1
ATOM 679 C CA . THR A 1 84 ? -0.989 17.339 37.772 1.00 51.56 84 THR A CA 1
ATOM 680 C C . THR A 1 84 ? -1.036 18.022 39.133 1.00 51.56 84 THR A C 1
ATOM 682 O O . THR A 1 84 ? -0.109 17.862 39.929 1.00 51.56 84 THR A O 1
ATOM 685 N N . VAL A 1 85 ? -2.080 18.819 39.386 1.00 41.81 85 VAL A N 1
ATOM 686 C CA . VAL A 1 85 ? -2.210 19.593 40.627 1.00 41.81 85 VAL A CA 1
ATOM 687 C C . VAL A 1 85 ? -2.151 18.630 41.807 1.00 41.81 85 VAL A C 1
ATOM 689 O O . VAL A 1 85 ? -3.044 17.803 41.992 1.00 41.81 85 VAL A O 1
ATOM 692 N N . GLY A 1 86 ? -1.067 18.724 42.578 1.00 39.69 86 GLY A N 1
ATOM 693 C CA . GLY A 1 86 ? -0.784 17.828 43.689 1.00 39.69 86 GLY A CA 1
ATOM 694 C C . GLY A 1 86 ? -1.769 18.043 44.827 1.00 39.69 86 GLY A C 1
ATOM 695 O O . GLY A 1 86 ? -1.516 18.846 45.724 1.00 39.69 86 GLY A O 1
ATOM 696 N N . PHE A 1 87 ? -2.888 17.320 44.804 1.00 35.44 87 PHE A N 1
ATOM 697 C CA . PHE A 1 87 ? -3.770 17.239 45.959 1.00 35.44 87 PHE A CA 1
ATOM 698 C C . PHE A 1 87 ? -3.026 16.551 47.106 1.00 35.44 87 PHE A C 1
ATOM 700 O O . PHE A 1 87 ? -2.505 15.446 46.954 1.00 35.44 87 PHE A O 1
ATOM 707 N N . GLY A 1 88 ? -2.932 17.253 48.237 1.00 31.69 88 GLY A N 1
ATOM 708 C CA . GLY A 1 88 ? -2.179 16.807 49.405 1.00 31.69 88 GLY A CA 1
ATOM 709 C C . GLY A 1 88 ? -2.735 15.524 50.028 1.00 31.69 88 GLY A C 1
ATOM 710 O O . GLY A 1 88 ? -3.880 15.137 49.797 1.00 31.69 88 GLY A O 1
ATOM 711 N N . ALA A 1 89 ? -1.908 14.870 50.842 1.00 41.75 89 ALA A N 1
ATOM 712 C CA . ALA A 1 89 ? -2.244 13.593 51.457 1.00 41.75 89 ALA A CA 1
ATOM 713 C C . ALA A 1 89 ? -3.479 13.683 52.375 1.00 41.75 89 ALA A C 1
ATOM 715 O O . ALA A 1 89 ? -3.450 14.340 53.414 1.00 41.75 89 ALA A O 1
ATOM 716 N N . ALA A 1 90 ? -4.529 12.942 52.021 1.00 31.16 90 ALA A N 1
ATOM 717 C CA . ALA A 1 90 ? -5.641 12.595 52.898 1.00 31.16 90 ALA A CA 1
ATOM 718 C C . ALA A 1 90 ? -6.145 11.187 52.542 1.00 31.16 90 ALA A C 1
ATOM 720 O O . ALA A 1 90 ? -6.272 10.836 51.369 1.00 31.16 90 ALA A O 1
ATOM 721 N N . THR A 1 91 ? -6.418 10.361 53.550 1.00 46.06 91 THR A N 1
ATOM 722 C CA . THR A 1 91 ? -6.857 8.971 53.365 1.00 46.06 91 THR A CA 1
ATOM 723 C C . THR A 1 91 ? -8.312 8.887 52.905 1.00 46.06 91 THR A C 1
ATOM 725 O O . THR A 1 91 ? -9.221 9.126 53.698 1.00 46.06 91 THR A O 1
ATOM 728 N N . SER A 1 92 ? -8.541 8.473 51.658 1.00 36.47 92 SER A N 1
ATOM 729 C CA . SER A 1 92 ? -9.827 7.933 51.195 1.00 36.47 92 SER A CA 1
ATOM 730 C C . SER A 1 92 ? -9.630 7.073 49.945 1.00 36.47 92 SER A C 1
ATOM 732 O O . SER A 1 92 ? -8.848 7.426 49.061 1.00 36.47 92 SER A O 1
ATOM 734 N N . THR A 1 93 ? -10.367 5.966 49.832 1.00 41.78 93 THR A N 1
ATOM 735 C CA . THR A 1 93 ? -10.430 5.128 48.624 1.00 41.78 93 THR A CA 1
ATOM 736 C C . THR A 1 93 ? -11.311 5.785 47.557 1.00 41.78 93 THR A C 1
ATOM 738 O O . THR A 1 93 ? -12.384 5.290 47.210 1.00 41.78 93 THR A O 1
ATOM 741 N N . ASN A 1 94 ? -10.866 6.932 47.045 1.00 41.03 94 ASN A N 1
ATOM 742 C CA . ASN A 1 94 ? -11.553 7.664 45.986 1.00 41.03 94 ASN A CA 1
ATOM 743 C C . ASN A 1 94 ? -11.335 6.935 44.652 1.00 41.03 94 ASN A C 1
ATOM 745 O O . ASN A 1 94 ? -10.284 7.061 44.027 1.00 41.03 94 ASN A O 1
ATOM 749 N N . GLY A 1 95 ? -12.322 6.132 44.244 1.00 51.22 95 GLY A N 1
ATOM 750 C CA . GLY A 1 95 ? -12.240 5.302 43.044 1.00 51.22 95 GLY A CA 1
ATOM 751 C C . GLY A 1 95 ? -11.992 6.128 41.782 1.00 51.22 95 GLY A C 1
ATOM 752 O O . GLY A 1 95 ? -12.857 6.895 41.357 1.00 51.22 95 GLY A O 1
ATOM 753 N N . ILE A 1 96 ? -10.821 5.940 41.166 1.00 49.31 96 ILE A N 1
ATOM 754 C CA . ILE A 1 96 ? -10.480 6.540 39.874 1.00 49.31 96 ILE A CA 1
ATOM 755 C C . ILE A 1 96 ? -11.523 6.078 38.852 1.00 49.31 96 ILE A C 1
ATOM 757 O O . ILE A 1 96 ? -11.655 4.884 38.571 1.00 49.31 96 ILE A O 1
ATOM 761 N N . GLN A 1 97 ? -12.272 7.028 38.291 1.00 56.53 97 GLN A N 1
ATOM 762 C CA . GLN A 1 97 ? -13.250 6.758 37.240 1.00 56.53 97 GLN A CA 1
ATOM 763 C C . GLN A 1 97 ? -12.519 6.464 35.928 1.00 56.53 97 GLN A C 1
ATOM 765 O O . GLN A 1 97 ? -12.349 7.339 35.085 1.00 56.53 97 GLN A O 1
ATOM 770 N N . ILE A 1 98 ? -12.059 5.217 35.792 1.00 61.59 98 ILE A N 1
ATOM 771 C CA . ILE A 1 98 ? -11.438 4.671 34.581 1.00 61.59 98 ILE A CA 1
ATOM 772 C C . ILE A 1 98 ? -12.367 4.976 33.393 1.00 61.59 98 ILE A C 1
ATOM 774 O O . ILE A 1 98 ? -13.485 4.439 33.376 1.00 61.59 98 ILE A O 1
ATOM 778 N N . PRO A 1 99 ? -11.944 5.822 32.430 1.00 67.56 99 PRO A N 1
ATOM 779 C CA . PRO A 1 99 ? -12.777 6.204 31.297 1.00 67.56 99 PRO A CA 1
ATOM 780 C C . PRO A 1 99 ? -13.216 4.972 30.509 1.00 67.56 99 PRO A C 1
ATOM 782 O O . PRO A 1 99 ? -12.409 4.075 30.268 1.00 67.56 99 PRO A O 1
ATOM 785 N N . LYS A 1 100 ? -14.489 4.915 30.101 1.00 73.56 100 LYS A N 1
ATOM 786 C CA . LYS A 1 100 ? -14.967 3.844 29.219 1.00 73.56 100 LYS A CA 1
ATOM 787 C C . LYS A 1 100 ? -14.349 4.051 27.821 1.00 73.56 100 LYS A C 1
ATOM 789 O O . LYS A 1 100 ? -14.521 5.146 27.284 1.00 73.56 100 LYS A O 1
ATOM 794 N N . PRO A 1 101 ? -13.681 3.044 27.218 1.00 75.00 101 PRO A N 1
ATOM 795 C CA . PRO A 1 101 ? -13.286 3.080 25.816 1.00 75.00 101 PRO A CA 1
ATOM 796 C C . PRO A 1 101 ? -14.426 3.508 24.890 1.00 75.00 101 PRO A C 1
ATOM 798 O O . PRO A 1 101 ? -15.592 3.162 25.115 1.00 75.00 101 PRO A O 1
ATOM 801 N N . SER A 1 102 ? -14.071 4.233 23.831 1.00 72.00 102 SER A N 1
ATOM 802 C CA . SER A 1 102 ? -14.973 4.531 22.723 1.00 72.00 102 SER A CA 1
ATOM 803 C C . SER A 1 102 ? -15.511 3.239 22.102 1.00 72.00 102 SER A C 1
ATOM 805 O O . SER A 1 102 ? -14.825 2.218 22.033 1.00 72.00 102 SER A O 1
ATOM 807 N N . THR A 1 103 ? -16.763 3.277 21.649 1.00 77.50 103 THR A N 1
ATOM 808 C CA . THR A 1 103 ? -17.352 2.182 20.874 1.00 77.50 103 THR A CA 1
ATOM 809 C C . THR A 1 103 ? -16.690 2.103 19.507 1.00 77.50 103 THR A C 1
ATOM 811 O O . THR A 1 103 ? -16.632 3.104 18.792 1.00 77.50 103 THR A O 1
ATOM 814 N N . TYR A 1 104 ? -16.234 0.916 19.132 1.00 71.69 104 TYR A N 1
ATOM 815 C CA . TYR A 1 104 ? -15.593 0.672 17.852 1.00 71.69 104 TYR A CA 1
ATOM 816 C C . TYR A 1 104 ? -16.635 0.313 16.786 1.00 71.69 104 TYR A C 1
ATOM 818 O O . TYR A 1 104 ? -17.408 -0.637 16.932 1.00 71.69 104 TYR A O 1
ATOM 826 N N . ASN A 1 105 ? -16.654 1.104 15.714 1.00 67.44 105 ASN A N 1
ATOM 827 C CA . ASN A 1 105 ? -17.602 1.022 14.600 1.00 67.44 105 ASN A CA 1
ATOM 828 C C . ASN A 1 105 ? -17.184 0.047 13.487 1.00 67.44 105 ASN A C 1
ATOM 830 O O . ASN A 1 105 ? -17.914 -0.097 12.513 1.00 67.44 105 ASN A O 1
ATOM 834 N N . GLY A 1 106 ? -16.038 -0.629 13.617 1.00 60.72 106 GLY A N 1
ATOM 835 C CA . GLY A 1 106 ? -15.521 -1.501 12.562 1.00 60.72 106 GLY A CA 1
ATOM 836 C C . GLY A 1 106 ? -14.601 -0.807 11.561 1.00 60.72 106 GLY A C 1
ATOM 837 O O . GLY A 1 106 ? -14.611 -1.200 10.405 1.00 60.72 106 GLY A O 1
ATOM 838 N N . ASN A 1 107 ? -13.829 0.219 11.950 1.00 65.38 107 ASN A N 1
ATOM 839 C CA . ASN A 1 107 ? -12.847 0.834 11.046 1.00 65.38 107 ASN A CA 1
ATOM 840 C C . ASN A 1 107 ? -11.730 -0.158 10.658 1.00 65.38 107 ASN A C 1
ATOM 842 O O . ASN A 1 107 ? -11.068 -0.728 11.524 1.00 65.38 107 ASN A O 1
ATOM 846 N N . TRP A 1 108 ? -11.518 -0.339 9.354 1.00 60.97 108 TRP A N 1
ATOM 847 C CA . TRP A 1 108 ? -10.912 -1.527 8.746 1.00 60.97 108 TRP A CA 1
ATOM 848 C C . TRP A 1 108 ? -9.371 -1.497 8.812 1.00 60.97 108 TRP A C 1
ATOM 850 O O . TRP A 1 108 ? -8.700 -2.494 8.556 1.00 60.97 108 TRP A O 1
ATOM 860 N N . LYS A 1 109 ? -8.785 -0.357 9.207 1.00 67.31 109 LYS A N 1
ATOM 861 C CA . LYS A 1 109 ? -7.337 -0.192 9.395 1.00 67.31 109 LYS A CA 1
ATOM 862 C C . LYS A 1 109 ? -6.845 -1.027 10.580 1.00 67.31 109 LYS A C 1
ATOM 864 O O . LYS A 1 109 ? -7.222 -0.746 11.717 1.00 67.31 109 LYS A O 1
ATOM 869 N N . ALA A 1 110 ? -5.907 -1.946 10.342 1.00 60.25 110 ALA A N 1
ATOM 870 C CA . ALA A 1 110 ? -5.303 -2.800 11.375 1.00 60.25 110 ALA A CA 1
ATOM 871 C C . ALA A 1 110 ? -4.852 -2.029 12.636 1.00 60.25 110 ALA A C 1
ATOM 873 O O . ALA A 1 110 ? -5.182 -2.421 13.750 1.00 60.25 110 ALA A O 1
ATOM 874 N N . MET A 1 111 ? -4.205 -0.871 12.466 1.00 68.62 111 MET A N 1
ATOM 875 C CA . MET A 1 111 ? -3.772 -0.002 13.570 1.00 68.62 111 MET A CA 1
ATOM 876 C C . MET A 1 111 ? -4.934 0.472 14.467 1.00 68.62 111 MET A C 1
ATOM 878 O O . MET A 1 111 ? -4.760 0.615 15.674 1.00 68.62 111 MET A O 1
ATOM 882 N N . GLU A 1 112 ? -6.132 0.713 13.927 1.00 73.06 112 GLU A N 1
ATOM 883 C CA . GLU A 1 112 ? -7.297 1.099 14.740 1.00 73.06 112 GLU A CA 1
ATOM 884 C C . GLU A 1 112 ? -7.926 -0.117 15.449 1.00 73.06 112 GLU A C 1
ATOM 886 O O . GLU A 1 112 ? -8.396 0.020 16.579 1.00 73.06 112 GLU A O 1
ATOM 891 N N . VAL A 1 113 ? -7.840 -1.317 14.856 1.00 77.19 113 VAL A N 1
ATOM 892 C CA . VAL A 1 113 ? -8.201 -2.595 15.507 1.00 77.19 113 VAL A CA 1
ATOM 893 C C . VAL A 1 113 ? -7.286 -2.878 16.698 1.00 77.19 113 VAL A C 1
ATOM 895 O O . VAL A 1 113 ? -7.767 -3.146 17.797 1.00 77.19 113 VAL A O 1
ATOM 898 N N . GLU A 1 114 ? -5.970 -2.792 16.497 1.00 77.69 114 GLU A N 1
ATOM 899 C CA . GLU A 1 114 ? -4.957 -3.060 17.522 1.00 77.69 114 GLU A CA 1
ATOM 900 C C . GLU A 1 114 ? -5.067 -2.075 18.691 1.00 77.69 114 GLU A C 1
ATOM 902 O O . GLU A 1 114 ? -5.120 -2.498 19.847 1.00 77.69 114 GLU A O 1
ATOM 907 N N . ASN A 1 115 ? -5.201 -0.773 18.404 1.00 83.25 115 ASN A N 1
ATOM 908 C CA . ASN A 1 115 ? -5.415 0.245 19.436 1.00 83.25 115 ASN A CA 1
ATOM 909 C C . ASN A 1 115 ? -6.728 0.033 20.210 1.00 83.25 115 ASN A C 1
ATOM 911 O O . ASN A 1 115 ? -6.748 0.216 21.429 1.00 83.25 115 ASN A O 1
ATOM 915 N N . PHE A 1 116 ? -7.814 -0.378 19.544 1.00 87.00 116 PHE A N 1
ATOM 916 C CA . PHE A 1 116 ? -9.075 -0.699 20.219 1.00 87.00 116 PHE A CA 1
ATOM 917 C C . PHE A 1 116 ? -8.946 -1.930 21.126 1.00 87.00 116 PHE A C 1
ATOM 919 O O . PHE A 1 116 ? -9.318 -1.865 22.299 1.00 87.00 116 PHE A O 1
ATOM 926 N N . VAL A 1 117 ? -8.391 -3.032 20.613 1.00 87.75 117 VAL A N 1
ATOM 927 C CA . VAL A 1 117 ? -8.191 -4.275 21.375 1.00 87.75 117 VAL A CA 1
ATOM 928 C C . VAL A 1 117 ? -7.304 -4.022 22.594 1.00 87.75 117 VAL A C 1
ATOM 930 O O . VAL A 1 117 ? -7.686 -4.381 23.707 1.00 87.75 117 VAL A O 1
ATOM 933 N N . PHE A 1 118 ? -6.172 -3.337 22.414 1.00 88.81 118 PHE A N 1
ATOM 934 C CA . PHE A 1 118 ? -5.270 -2.987 23.509 1.00 88.81 118 PHE A CA 1
ATOM 935 C C . PHE A 1 118 ? -5.936 -2.049 24.529 1.00 88.81 118 PHE A C 1
ATOM 937 O O . PHE A 1 118 ? -5.862 -2.291 25.733 1.00 88.81 118 PHE A O 1
ATOM 944 N N . GLY A 1 119 ? -6.646 -1.009 24.076 1.00 88.50 119 GLY A N 1
ATOM 945 C CA . GLY A 1 119 ? -7.381 -0.098 24.960 1.00 88.50 119 GLY A CA 1
ATOM 946 C C . GLY A 1 119 ? -8.468 -0.801 25.783 1.00 88.50 119 GLY A C 1
ATOM 947 O O . GLY A 1 119 ? -8.674 -0.472 26.954 1.00 88.50 119 GLY A O 1
ATOM 948 N N . LEU A 1 120 ? -9.121 -1.811 25.205 1.00 90.69 120 LEU A N 1
ATOM 949 C CA . LEU A 1 120 ? -10.108 -2.648 25.881 1.00 90.69 120 LEU A CA 1
ATOM 950 C C . LEU A 1 120 ? -9.463 -3.610 26.898 1.00 90.69 120 LEU A C 1
ATOM 952 O O . LEU A 1 120 ? -10.004 -3.788 27.990 1.00 90.69 120 LEU A O 1
ATOM 956 N N . GLU A 1 121 ? -8.280 -4.162 26.603 1.00 90.00 121 GLU A N 1
ATOM 957 C CA . GLU A 1 121 ? -7.478 -4.919 27.578 1.00 90.00 121 GLU A CA 1
ATOM 958 C C . GLU A 1 121 ? -7.068 -4.059 28.777 1.00 90.00 121 GLU A C 1
ATOM 960 O O . GLU A 1 121 ? -7.294 -4.459 29.921 1.00 90.00 121 GLU A O 1
ATOM 965 N N . GLN A 1 122 ? -6.529 -2.858 28.533 1.00 88.56 122 GLN A N 1
ATOM 966 C CA . GLN A 1 122 ? -6.142 -1.934 29.605 1.00 88.56 122 GLN A CA 1
ATOM 967 C C . GLN A 1 122 ? -7.351 -1.505 30.450 1.00 88.56 122 GLN A C 1
ATOM 969 O O . GLN A 1 122 ? -7.243 -1.408 31.672 1.00 88.56 122 GLN A O 1
ATOM 974 N N . TYR A 1 123 ? -8.521 -1.305 29.831 1.00 88.94 123 TYR A N 1
ATOM 975 C CA . TYR A 1 123 ? -9.762 -1.027 30.556 1.00 88.94 123 TYR A CA 1
ATOM 976 C C . TYR A 1 123 ? -10.172 -2.183 31.477 1.00 88.94 123 TYR A C 1
ATOM 978 O O . TYR A 1 123 ? -10.508 -1.946 32.640 1.00 88.94 123 TYR A O 1
ATOM 986 N N . PHE A 1 124 ? -10.135 -3.430 30.994 1.00 91.06 124 PHE A N 1
ATOM 987 C CA . PHE A 1 124 ? -10.492 -4.589 31.812 1.00 91.06 124 PHE A CA 1
ATOM 988 C C . PHE A 1 124 ? -9.496 -4.832 32.951 1.00 91.06 124 PHE A C 1
ATOM 990 O O . PHE A 1 124 ? -9.936 -5.032 34.083 1.00 91.06 124 PHE A O 1
ATOM 997 N N . GLU A 1 125 ? -8.185 -4.744 32.704 1.00 89.31 125 GLU A N 1
ATOM 998 C CA . GLU A 1 125 ? -7.173 -4.891 33.761 1.00 89.31 125 GLU A CA 1
ATOM 999 C C . GLU A 1 125 ? -7.315 -3.783 34.822 1.00 89.31 125 GLU A C 1
ATOM 1001 O O . GLU A 1 125 ? -7.342 -4.079 36.015 1.00 89.31 125 GLU A O 1
ATOM 1006 N N . ALA A 1 126 ? -7.534 -2.524 34.413 1.00 85.31 126 ALA A N 1
ATOM 1007 C CA . ALA A 1 126 ? -7.785 -1.416 35.339 1.00 85.31 126 ALA A CA 1
ATOM 1008 C C . ALA A 1 126 ? -9.082 -1.592 36.154 1.00 85.31 126 ALA A C 1
ATOM 1010 O O . ALA A 1 126 ? -9.142 -1.193 37.316 1.00 85.31 126 ALA A O 1
ATOM 1011 N N . LYS A 1 127 ? -10.121 -2.214 35.578 1.00 85.12 127 LYS A N 1
ATOM 1012 C CA . LYS A 1 127 ? -11.354 -2.601 36.293 1.00 85.12 127 LYS A CA 1
ATOM 1013 C C . LYS A 1 127 ? -11.190 -3.856 37.167 1.00 85.12 127 LYS A C 1
ATOM 1015 O O . LYS A 1 127 ? -12.155 -4.245 37.820 1.00 85.12 127 LYS A O 1
ATOM 1020 N N . GLY A 1 128 ? -10.015 -4.491 37.189 1.00 87.38 128 GLY A N 1
ATOM 1021 C CA . GLY A 1 128 ? -9.758 -5.736 37.920 1.00 87.38 128 GLY A CA 1
ATOM 1022 C C . GLY A 1 128 ? -10.358 -6.991 37.271 1.00 87.38 128 GLY A C 1
ATOM 1023 O O . GLY A 1 128 ? -10.352 -8.056 37.884 1.00 87.38 128 GLY A O 1
ATOM 1024 N N . VAL A 1 129 ? -10.866 -6.890 36.039 1.00 90.19 129 VAL A N 1
ATOM 1025 C CA . VAL A 1 129 ? -11.463 -8.002 35.287 1.00 90.19 129 VAL A CA 1
ATOM 1026 C C . VAL A 1 129 ? -10.346 -8.778 34.596 1.00 90.19 129 VAL A C 1
ATOM 1028 O O . VAL A 1 129 ? -9.832 -8.357 33.556 1.00 90.19 129 VAL A O 1
ATOM 1031 N N . ARG A 1 130 ? -9.945 -9.906 35.188 1.00 84.88 130 ARG A N 1
ATOM 1032 C CA . ARG A 1 130 ? -8.786 -10.714 34.759 1.00 84.88 130 ARG A CA 1
ATOM 1033 C C . ARG A 1 130 ? -9.158 -12.089 34.198 1.00 84.88 130 ARG A C 1
ATOM 1035 O O . ARG A 1 130 ? -8.275 -12.797 33.733 1.00 84.88 130 ARG A O 1
ATOM 1042 N N . ASP A 1 131 ? -10.434 -12.463 34.239 1.00 91.25 131 ASP A N 1
ATOM 1043 C CA . ASP A 1 131 ? -10.944 -13.717 33.693 1.00 91.25 131 ASP A CA 1
ATOM 1044 C C . ASP A 1 131 ? -11.481 -13.547 32.263 1.00 91.25 131 ASP A C 1
ATOM 1046 O O . ASP A 1 131 ? -12.203 -12.598 31.943 1.00 91.25 131 ASP A O 1
ATOM 1050 N N . ASP A 1 132 ? -11.152 -14.507 31.400 1.00 92.38 132 ASP A N 1
ATOM 1051 C CA . ASP A 1 132 ? -11.550 -14.493 29.993 1.00 92.38 132 ASP A CA 1
ATOM 1052 C C . ASP A 1 132 ? -13.074 -14.460 29.821 1.00 92.38 132 ASP A C 1
ATOM 1054 O O . ASP A 1 132 ? -13.578 -13.699 29.000 1.00 92.38 132 ASP A O 1
ATOM 1058 N N . THR A 1 133 ? -13.827 -15.213 30.629 1.00 91.44 133 THR A N 1
ATOM 1059 C CA . THR A 1 133 ? -15.295 -15.292 30.557 1.00 91.44 133 THR A CA 1
ATOM 1060 C C . THR A 1 133 ? -15.955 -13.917 30.680 1.00 91.44 133 THR A C 1
ATOM 1062 O O . THR A 1 133 ? -16.782 -13.544 29.841 1.00 91.44 133 THR A O 1
ATOM 1065 N N . THR A 1 134 ? -15.577 -13.127 31.688 1.00 90.62 134 THR A N 1
ATOM 1066 C CA . THR A 1 134 ? -16.129 -11.784 31.903 1.00 90.62 134 THR A CA 1
ATOM 1067 C C . THR A 1 134 ? -15.636 -10.803 30.841 1.00 90.62 134 THR A C 1
ATOM 1069 O O . THR A 1 134 ? -16.440 -9.998 30.362 1.00 90.62 134 THR A O 1
ATOM 1072 N N . ARG A 1 135 ? -14.371 -10.891 30.394 1.00 92.69 135 ARG A N 1
ATOM 1073 C CA . ARG A 1 135 ? -13.856 -10.076 29.272 1.00 92.69 135 ARG A CA 1
ATOM 1074 C C . ARG A 1 135 ? -14.649 -10.319 27.988 1.00 92.69 135 ARG A C 1
ATOM 1076 O O . ARG A 1 135 ? -15.156 -9.371 27.393 1.00 92.69 135 ARG A O 1
ATOM 1083 N N . ILE A 1 136 ? -14.828 -11.583 27.609 1.00 92.56 136 ILE A N 1
ATOM 1084 C CA . ILE A 1 136 ? -15.561 -12.020 26.410 1.00 92.56 136 ILE A CA 1
ATOM 1085 C C . ILE A 1 136 ? -17.044 -11.630 26.494 1.00 92.56 136 ILE A C 1
ATOM 1087 O O . ILE A 1 136 ? -17.623 -11.202 25.500 1.00 92.56 136 ILE A O 1
ATOM 1091 N N . THR A 1 137 ? -17.651 -11.704 27.681 1.00 90.88 137 THR A N 1
ATOM 1092 C CA . THR A 1 137 ? -19.054 -11.312 27.897 1.00 90.88 137 THR A CA 1
ATOM 1093 C C . THR A 1 137 ? -19.258 -9.793 27.806 1.00 90.88 137 THR A C 1
ATOM 1095 O O . THR A 1 137 ? -20.300 -9.337 27.336 1.00 90.88 137 THR A O 1
ATOM 1098 N N . ASN A 1 138 ? -18.273 -8.985 28.221 1.00 90.38 138 ASN A N 1
ATOM 1099 C CA . ASN A 1 138 ? -18.397 -7.523 28.264 1.00 90.38 138 ASN A CA 1
ATOM 1100 C C . ASN A 1 138 ? -17.857 -6.804 27.017 1.00 90.38 138 ASN A C 1
ATOM 1102 O O . ASN A 1 138 ? -18.366 -5.732 26.685 1.00 90.38 138 ASN A O 1
ATOM 1106 N N . ALA A 1 139 ? -16.878 -7.368 26.300 1.00 89.62 139 ALA A N 1
ATOM 1107 C CA . ALA A 1 139 ? -16.313 -6.785 25.077 1.00 89.62 139 ALA A CA 1
ATOM 1108 C C . ALA A 1 139 ? -17.363 -6.396 24.003 1.00 89.62 139 ALA A C 1
ATOM 1110 O O . ALA A 1 139 ? -17.240 -5.315 23.425 1.00 89.62 139 ALA A O 1
ATOM 1111 N N . PRO A 1 140 ? -18.457 -7.156 23.787 1.00 88.00 140 PRO A N 1
ATOM 1112 C CA . PRO A 1 140 ? -19.534 -6.779 22.868 1.00 88.00 140 PRO A CA 1
ATOM 1113 C C . PRO A 1 140 ? -20.229 -5.452 23.198 1.00 88.00 140 PRO A C 1
ATOM 1115 O O . PRO A 1 140 ? -20.789 -4.824 22.305 1.00 88.00 140 PRO A O 1
ATOM 1118 N N . THR A 1 141 ? -20.163 -4.972 24.448 1.00 89.00 141 THR A N 1
ATOM 1119 C CA . THR A 1 141 ? -20.719 -3.662 24.861 1.00 89.00 141 THR A CA 1
ATOM 1120 C C . THR A 1 141 ? -19.875 -2.457 24.408 1.00 89.00 141 THR A C 1
ATOM 1122 O O . THR A 1 141 ? -20.198 -1.302 24.721 1.00 89.00 141 THR A O 1
ATOM 1125 N N . PHE A 1 142 ? -18.794 -2.738 23.677 1.00 87.44 142 PHE A N 1
ATOM 1126 C CA . PHE A 1 142 ? -17.904 -1.794 23.004 1.00 87.44 142 PHE A CA 1
ATOM 1127 C C . PHE A 1 142 ? -17.917 -1.978 21.475 1.00 87.44 142 PHE A C 1
ATOM 1129 O O . PHE A 1 142 ? -17.286 -1.193 20.771 1.00 87.44 142 PHE A O 1
ATOM 1136 N N . LEU A 1 143 ? -18.641 -2.982 20.962 1.00 87.00 143 LEU A N 1
ATOM 1137 C CA . LEU A 1 143 ? -18.768 -3.286 19.536 1.00 87.00 143 LEU A CA 1
ATOM 1138 C C . LEU A 1 143 ? -20.033 -2.662 18.941 1.00 87.00 143 LEU A C 1
ATOM 1140 O O . LEU A 1 143 ? -21.125 -2.750 19.514 1.00 87.00 143 LEU A O 1
ATOM 1144 N N . TRP A 1 144 ? -19.890 -2.076 17.755 1.00 79.88 144 TRP A N 1
ATOM 1145 C CA . TRP A 1 144 ? -20.959 -1.383 17.041 1.00 79.88 144 TRP A CA 1
ATOM 1146 C C . TRP A 1 144 ? -21.076 -1.845 15.576 1.00 79.88 144 TRP A C 1
ATOM 1148 O O . TRP A 1 144 ? -20.212 -2.564 15.068 1.00 79.88 144 TRP A O 1
ATOM 1158 N N . GLU A 1 145 ? -22.186 -1.490 14.920 1.00 76.06 145 GLU A N 1
ATOM 1159 C CA . GLU A 1 145 ? -22.482 -1.784 13.504 1.00 76.06 145 GLU A CA 1
ATOM 1160 C C . GLU A 1 145 ? -22.139 -3.229 13.060 1.00 76.06 145 GLU A C 1
ATOM 1162 O O . GLU A 1 145 ? -22.667 -4.198 13.621 1.00 76.06 145 GLU A O 1
ATOM 1167 N N . SER A 1 146 ? -21.283 -3.395 12.046 1.00 67.69 146 SER A N 1
ATOM 1168 C CA . SER A 1 146 ? -20.910 -4.679 11.432 1.00 67.69 146 SER A CA 1
ATOM 1169 C C . SER A 1 146 ? -20.297 -5.661 12.438 1.00 67.69 146 SER A C 1
ATOM 1171 O O . SER A 1 146 ? -20.611 -6.856 12.430 1.00 67.69 146 SER A O 1
ATOM 1173 N N . THR A 1 147 ? -19.483 -5.149 13.360 1.00 79.50 147 THR A N 1
ATOM 1174 C CA . THR A 1 147 ? -18.765 -5.938 14.369 1.00 79.50 147 THR A CA 1
ATOM 1175 C C . THR A 1 147 ? -19.717 -6.555 15.392 1.00 79.50 147 THR A C 1
ATOM 1177 O O . THR A 1 147 ? -19.564 -7.712 15.790 1.00 79.50 147 THR A O 1
ATOM 1180 N N . GLN A 1 148 ? -20.787 -5.839 15.747 1.00 82.25 148 GLN A N 1
ATOM 1181 C CA . GLN A 1 148 ? -21.816 -6.363 16.638 1.00 82.25 148 GLN A CA 1
ATOM 1182 C C . GLN A 1 148 ? -22.680 -7.431 15.943 1.00 82.25 148 GLN A C 1
ATOM 1184 O O . GLN A 1 148 ? -23.111 -8.391 16.584 1.00 82.25 148 GLN A O 1
ATOM 1189 N N . LEU A 1 149 ? -22.906 -7.317 14.626 1.00 79.12 149 LEU A N 1
ATOM 1190 C CA . LEU A 1 149 ? -23.591 -8.351 13.838 1.00 79.12 149 LEU A CA 1
ATOM 1191 C C . LEU A 1 149 ? -22.762 -9.638 13.714 1.00 79.12 149 LEU A C 1
ATOM 1193 O O . LEU A 1 149 ? -23.333 -10.727 13.769 1.00 79.12 149 LEU A O 1
ATOM 1197 N N . TRP A 1 150 ? -21.434 -9.542 13.596 1.00 86.06 150 TRP A N 1
ATOM 1198 C CA . TRP A 1 150 ? -20.544 -10.703 13.713 1.00 86.06 150 TRP A CA 1
ATOM 1199 C C . TRP A 1 150 ? -20.645 -11.364 15.085 1.00 86.06 150 TRP A C 1
ATOM 1201 O O . TRP A 1 150 ? -20.820 -12.581 15.151 1.00 86.06 150 TRP A O 1
ATOM 1211 N N . TRP A 1 151 ? -20.609 -10.580 16.168 1.00 88.25 151 TRP A N 1
ATOM 1212 C CA . TRP A 1 151 ? -20.653 -11.143 17.516 1.00 88.25 151 TRP A CA 1
ATOM 1213 C C . TRP A 1 151 ? -21.917 -11.979 17.750 1.00 88.25 151 TRP A C 1
ATOM 1215 O O . TRP A 1 151 ? -21.832 -13.100 18.245 1.00 88.25 151 TRP A O 1
ATOM 1225 N N . ARG A 1 152 ? -23.084 -11.493 17.300 1.00 83.19 152 ARG A N 1
ATOM 1226 C CA . ARG A 1 152 ? -24.352 -12.247 17.367 1.00 83.19 152 ARG A CA 1
ATOM 1227 C C . ARG A 1 152 ? -24.281 -13.607 16.656 1.00 83.19 152 ARG A C 1
ATOM 1229 O O . ARG A 1 152 ? -24.960 -14.533 17.084 1.00 83.19 152 ARG A O 1
ATOM 1236 N N . ARG A 1 153 ? -23.473 -13.736 15.594 1.00 81.44 153 ARG A N 1
ATOM 1237 C CA . ARG A 1 153 ? -23.252 -15.003 14.873 1.00 81.44 153 ARG A CA 1
ATOM 1238 C C . ARG A 1 153 ? -22.260 -15.905 15.614 1.00 81.44 153 ARG A C 1
ATOM 1240 O O . ARG A 1 153 ? -22.569 -17.067 15.844 1.00 81.44 153 ARG A O 1
ATOM 1247 N N . LYS A 1 154 ? -21.100 -15.377 16.029 1.00 84.06 154 LYS A N 1
ATOM 1248 C CA . LYS A 1 154 ? -20.040 -16.157 16.704 1.00 84.06 154 LYS A CA 1
ATOM 1249 C C . LYS A 1 154 ? -20.391 -16.591 18.126 1.00 84.06 154 LYS A C 1
ATOM 1251 O O . LYS A 1 154 ? -19.999 -17.676 18.528 1.00 84.06 154 LYS A O 1
ATOM 1256 N N . HIS A 1 155 ? -21.155 -15.803 18.879 1.00 76.38 155 HIS A N 1
ATOM 1257 C CA . HIS A 1 155 ? -21.583 -16.186 20.230 1.00 76.38 155 HIS A CA 1
ATOM 1258 C C . HIS A 1 155 ? -22.561 -17.378 20.235 1.00 76.38 155 HIS A C 1
ATOM 1260 O O . HIS A 1 155 ? -22.644 -18.102 21.221 1.00 76.38 155 HIS A O 1
ATOM 1266 N N . GLY A 1 156 ? -23.289 -17.601 19.134 1.00 75.62 156 GLY A N 1
ATOM 1267 C CA . GLY A 1 156 ? -24.122 -18.794 18.940 1.00 75.62 156 GLY A CA 1
ATOM 1268 C C . GLY A 1 156 ? -23.372 -20.005 18.365 1.00 75.62 156 GLY A C 1
ATOM 1269 O O . GLY A 1 156 ? -23.965 -21.077 18.240 1.00 75.62 156 GLY A O 1
ATOM 1270 N N . ASP A 1 157 ? -22.094 -19.858 17.998 1.00 78.12 157 ASP A N 1
ATOM 1271 C CA . ASP A 1 157 ? -21.302 -20.911 17.361 1.00 78.12 157 ASP A CA 1
ATOM 1272 C C . ASP A 1 157 ? -20.899 -21.987 18.383 1.00 78.12 157 ASP A C 1
ATOM 1274 O O . ASP A 1 157 ? -19.888 -21.894 19.082 1.00 78.12 157 ASP A O 1
ATOM 1278 N N . SER A 1 158 ? -21.720 -23.035 18.453 1.00 75.94 158 SER A N 1
ATOM 1279 C CA . SER A 1 158 ? -21.494 -24.200 19.315 1.00 75.94 158 SER A CA 1
ATOM 1280 C C . SER A 1 158 ? -20.400 -25.144 18.792 1.00 75.94 158 SER A C 1
ATOM 1282 O O . SER A 1 158 ? -20.036 -26.087 19.490 1.00 75.94 158 SER A O 1
ATOM 1284 N N . ILE A 1 159 ? -19.885 -24.922 17.575 1.00 77.88 159 ILE A N 1
ATOM 1285 C CA . ILE A 1 159 ? -18.855 -25.754 16.937 1.00 77.88 159 ILE A CA 1
ATOM 1286 C C . ILE A 1 159 ? -17.464 -25.160 17.200 1.00 77.88 159 ILE A C 1
ATOM 1288 O O . ILE A 1 159 ? -16.522 -25.897 17.488 1.00 77.88 159 ILE A O 1
ATOM 1292 N N . ASN A 1 160 ? -17.331 -23.830 17.157 1.00 80.88 160 ASN A N 1
ATOM 1293 C CA . ASN A 1 160 ? -16.076 -23.113 17.394 1.00 80.88 160 ASN A CA 1
ATOM 1294 C C . ASN A 1 160 ? -16.185 -22.040 18.511 1.00 80.88 160 ASN A C 1
ATOM 1296 O O . ASN A 1 160 ? -15.831 -20.879 18.286 1.00 80.88 160 ASN A O 1
ATOM 1300 N N . PRO A 1 161 ? -16.600 -22.393 19.746 1.00 85.44 161 PRO A N 1
ATOM 1301 C CA . PRO A 1 161 ? -16.881 -21.421 20.805 1.00 85.44 161 PRO A CA 1
ATOM 1302 C C . PRO A 1 161 ? -15.659 -20.573 21.186 1.00 85.44 161 PRO A C 1
ATOM 1304 O O . PRO A 1 161 ? -14.545 -21.083 21.361 1.00 85.44 161 PRO A O 1
ATOM 1307 N N . ILE A 1 162 ? -15.860 -19.263 21.342 1.00 89.25 162 ILE A N 1
ATOM 1308 C CA . ILE A 1 162 ? -14.827 -18.317 21.784 1.00 89.25 162 ILE A CA 1
ATOM 1309 C C . ILE A 1 162 ? -14.736 -18.380 23.316 1.00 89.25 162 ILE A C 1
ATOM 1311 O O . ILE A 1 162 ? -15.432 -17.660 24.020 1.00 89.25 162 ILE A O 1
ATOM 1315 N N . ALA A 1 163 ? -13.898 -19.293 23.815 1.00 88.62 163 ALA A N 1
ATOM 1316 C CA . ALA A 1 163 ? -13.748 -19.588 25.245 1.00 88.62 163 ALA A CA 1
ATOM 1317 C C . ALA A 1 163 ? -12.509 -18.953 25.912 1.00 88.62 163 ALA A C 1
ATOM 1319 O O . ALA A 1 163 ? -12.371 -19.045 27.127 1.00 88.62 163 ALA A O 1
ATOM 1320 N N . THR A 1 164 ? -11.609 -18.331 25.141 1.00 92.88 164 THR A N 1
ATOM 1321 C CA . THR A 1 164 ? -10.431 -17.616 25.666 1.00 92.88 164 THR A CA 1
ATOM 1322 C C . THR A 1 164 ? -10.270 -16.248 25.017 1.00 92.88 164 THR A C 1
ATOM 1324 O O . THR A 1 164 ? -10.706 -16.018 23.884 1.00 92.88 164 THR A O 1
ATOM 1327 N N . TRP A 1 165 ? -9.637 -15.324 25.730 1.00 92.69 165 TRP A N 1
ATOM 1328 C CA . TRP A 1 165 ? -9.486 -13.936 25.316 1.00 92.69 165 TRP A CA 1
ATOM 1329 C C . TRP A 1 165 ? -8.537 -13.792 24.120 1.00 92.69 165 TRP A C 1
ATOM 1331 O O . TRP A 1 165 ? -8.826 -13.047 23.186 1.00 92.69 165 TRP A O 1
ATOM 1341 N N . ASP A 1 166 ? -7.470 -14.591 24.050 1.00 90.25 166 ASP A N 1
ATOM 1342 C CA . ASP A 1 166 ? -6.613 -14.652 22.857 1.00 90.25 166 ASP A CA 1
ATOM 1343 C C . ASP A 1 166 ? -7.338 -15.251 21.639 1.00 90.25 166 ASP A C 1
ATOM 1345 O O . ASP A 1 166 ? -7.056 -14.873 20.498 1.00 90.25 166 ASP A O 1
ATOM 1349 N N . LYS A 1 167 ? -8.327 -16.135 21.849 1.00 89.81 167 LYS A N 1
ATOM 1350 C CA . LYS A 1 167 ? -9.214 -16.588 20.769 1.00 89.81 167 LYS A CA 1
ATOM 1351 C C . LYS A 1 167 ? -10.188 -15.490 20.343 1.00 89.81 167 LYS A C 1
ATOM 1353 O O . LYS A 1 167 ? -10.383 -15.338 19.142 1.00 89.81 167 LYS A O 1
ATOM 1358 N N . PHE A 1 168 ? -10.731 -14.702 21.278 1.00 91.69 168 PHE A N 1
ATOM 1359 C CA . PHE A 1 168 ? -11.538 -13.521 20.951 1.00 91.69 168 PHE A CA 1
ATOM 1360 C C . PHE A 1 168 ? -10.736 -12.532 20.103 1.00 91.69 168 PHE A C 1
ATOM 1362 O O . PHE A 1 168 ? -11.164 -12.215 18.999 1.00 91.69 168 PHE A O 1
ATOM 1369 N N . LYS A 1 169 ? -9.545 -12.121 20.563 1.00 89.62 169 LYS A N 1
ATOM 1370 C CA . LYS A 1 169 ? -8.661 -11.198 19.833 1.00 89.62 169 LYS A CA 1
ATOM 1371 C C . LYS A 1 169 ? -8.343 -11.700 18.429 1.00 89.62 169 LYS A C 1
ATOM 1373 O O . LYS A 1 169 ? -8.513 -10.953 17.476 1.00 89.62 169 LYS A O 1
ATOM 1378 N N . ARG A 1 170 ? -7.952 -12.973 18.284 1.00 86.88 170 ARG A N 1
ATOM 1379 C CA . ARG A 1 170 ? -7.707 -13.579 16.967 1.00 86.88 170 ARG A CA 1
ATOM 1380 C C . ARG A 1 170 ? -8.941 -13.533 16.068 1.00 86.88 170 ARG A C 1
ATOM 1382 O O . ARG A 1 170 ? -8.861 -12.964 14.993 1.00 86.88 170 ARG A O 1
ATOM 1389 N N . GLU A 1 171 ? -10.071 -14.102 16.491 1.00 87.69 171 GLU A N 1
ATOM 1390 C CA . GLU A 1 171 ? -11.281 -14.181 15.652 1.00 87.69 171 GLU A CA 1
ATOM 1391 C C . GLU A 1 171 ? -11.854 -12.784 15.331 1.00 87.69 171 GLU A C 1
ATOM 1393 O O . GLU A 1 171 ? -12.467 -12.602 14.282 1.00 87.69 171 GLU A O 1
ATOM 1398 N N . PHE A 1 172 ? -11.634 -11.796 16.206 1.00 86.12 172 PHE A N 1
ATOM 1399 C CA . PHE A 1 172 ? -12.024 -10.400 16.012 1.00 86.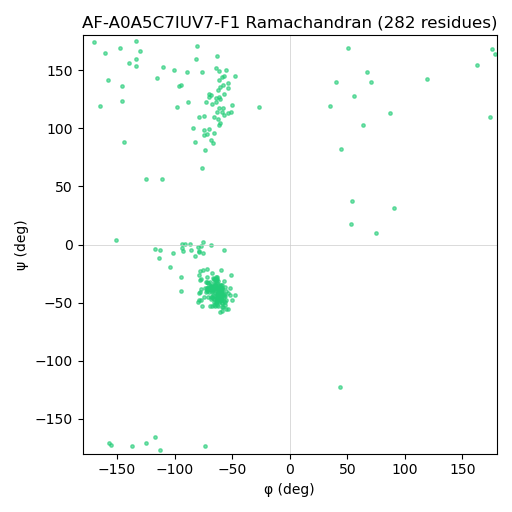12 172 PHE A CA 1
ATOM 1400 C C . PHE A 1 172 ? -11.091 -9.645 15.053 1.00 86.12 172 PHE A C 1
ATOM 1402 O O . PHE A 1 172 ? -11.573 -9.009 14.122 1.00 86.12 172 PHE A O 1
ATOM 1409 N N . THR A 1 173 ? -9.768 -9.740 15.210 1.00 80.69 173 THR A N 1
ATOM 1410 C CA . THR A 1 173 ? -8.826 -9.150 14.244 1.00 80.69 173 THR A CA 1
ATOM 1411 C C . THR A 1 173 ? -8.972 -9.815 12.875 1.00 80.69 173 THR A C 1
ATOM 1413 O O . THR A 1 173 ? -9.031 -9.119 11.866 1.00 80.69 173 THR A O 1
ATOM 1416 N N . THR A 1 174 ? -9.136 -11.142 12.833 1.00 82.06 174 THR A N 1
ATOM 1417 C CA . THR A 1 174 ? -9.482 -11.879 11.611 1.00 82.06 174 THR A CA 1
ATOM 1418 C C . THR A 1 174 ? -10.774 -11.353 10.989 1.00 82.06 174 THR A C 1
ATOM 1420 O O . THR A 1 174 ? -10.771 -11.114 9.791 1.00 82.06 174 THR A O 1
ATOM 1423 N N . LEU A 1 175 ? -11.840 -11.084 11.759 1.00 78.31 175 LEU A N 1
ATOM 1424 C CA . LEU A 1 175 ? -13.057 -10.475 11.205 1.00 78.31 175 LEU A CA 1
ATOM 1425 C C . LEU A 1 175 ? -12.761 -9.180 10.449 1.00 78.3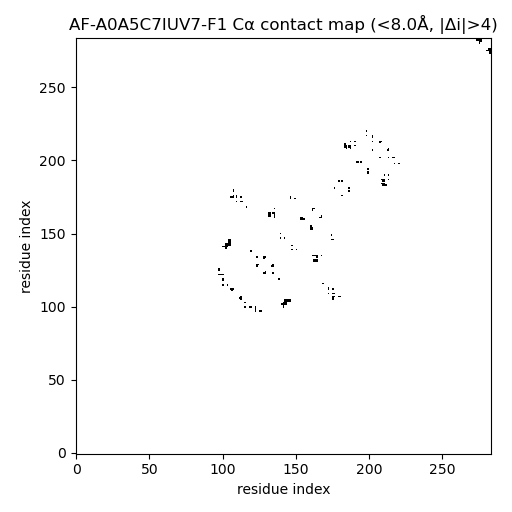1 175 LEU A C 1
ATOM 1427 O O . LEU A 1 175 ? -13.196 -9.038 9.313 1.00 78.31 175 LEU A O 1
ATOM 1431 N N . ILE A 1 176 ? -12.106 -8.212 11.095 1.00 72.94 176 ILE A N 1
ATOM 1432 C CA . ILE A 1 176 ? -11.962 -6.879 10.498 1.00 72.94 176 ILE A CA 1
ATOM 1433 C C . ILE A 1 176 ? -11.111 -6.940 9.226 1.00 72.94 176 ILE A C 1
ATOM 1435 O O . ILE A 1 176 ? -11.407 -6.242 8.261 1.00 72.94 176 ILE A O 1
ATOM 1439 N N . LEU A 1 177 ? -10.104 -7.816 9.205 1.00 66.62 177 LEU A N 1
ATOM 1440 C CA . LEU A 1 177 ? -9.248 -8.018 8.039 1.00 66.62 177 LEU A CA 1
ATOM 1441 C C . LEU A 1 177 ? -9.917 -8.866 6.936 1.00 66.62 177 LEU A C 1
ATOM 1443 O O . LEU A 1 177 ? -9.639 -8.629 5.769 1.00 66.62 177 LEU A O 1
ATOM 1447 N N . GLU A 1 178 ? -10.822 -9.800 7.266 1.00 62.88 178 GLU A N 1
ATOM 1448 C CA . GLU A 1 178 ? -11.519 -10.675 6.295 1.00 62.88 178 GLU A CA 1
ATOM 1449 C C . GLU A 1 178 ? -12.895 -10.151 5.815 1.00 62.88 178 GLU A C 1
ATOM 1451 O O . GLU A 1 178 ? -13.545 -10.810 5.006 1.00 62.88 178 GLU A O 1
ATOM 1456 N N . ILE A 1 179 ? -13.367 -8.981 6.272 1.00 56.16 179 ILE A N 1
ATOM 1457 C CA . ILE A 1 179 ? -14.489 -8.268 5.612 1.00 56.16 179 ILE A CA 1
ATOM 1458 C C . ILE A 1 179 ? -13.996 -7.524 4.342 1.00 56.16 179 ILE A C 1
ATOM 1460 O O . ILE A 1 179 ? -14.785 -7.284 3.434 1.00 56.16 179 ILE A O 1
ATOM 1464 N N . GLU A 1 180 ? -12.691 -7.232 4.283 1.00 53.44 180 GLU A N 1
ATOM 1465 C CA . GLU A 1 180 ? -11.840 -6.947 3.112 1.00 53.44 180 GLU A CA 1
ATOM 1466 C C . GLU A 1 180 ? -12.368 -6.003 1.999 1.00 53.44 180 GLU A C 1
ATOM 1468 O O . GLU A 1 180 ? -12.765 -6.416 0.915 1.00 53.44 180 GLU A O 1
ATOM 1473 N N . ASP A 1 181 ? -12.221 -4.697 2.249 1.00 52.28 181 ASP A N 1
ATOM 1474 C CA . ASP A 1 181 ? -11.984 -3.638 1.251 1.00 52.28 181 ASP A CA 1
ATOM 1475 C C . ASP A 1 181 ? -10.544 -3.141 1.475 1.00 52.28 181 ASP A C 1
ATOM 1477 O O . ASP A 1 181 ? -10.276 -2.002 1.862 1.00 52.28 181 ASP A O 1
ATOM 1481 N N . MET A 1 182 ? -9.598 -4.083 1.400 1.00 58.03 182 MET A N 1
ATOM 1482 C CA . MET A 1 182 ? -8.169 -3.778 1.444 1.00 58.03 182 MET A CA 1
ATOM 1483 C C . MET A 1 182 ? -7.681 -3.329 0.065 1.00 58.03 182 MET A C 1
ATOM 1485 O O . MET A 1 182 ? -8.308 -3.635 -0.947 1.00 58.03 182 MET A O 1
ATOM 1489 N N . SER A 1 183 ? -6.540 -2.634 -0.003 1.00 64.69 183 SER A N 1
ATOM 1490 C CA . SER A 1 183 ? -5.987 -2.228 -1.300 1.00 64.69 183 SER A CA 1
ATOM 1491 C C . SER A 1 183 ? -5.584 -3.450 -2.136 1.00 64.69 183 SER A C 1
ATOM 1493 O O . SER A 1 183 ? -5.185 -4.476 -1.578 1.00 64.69 183 SER A O 1
ATOM 1495 N N . ASP A 1 184 ? -5.606 -3.335 -3.470 1.00 64.88 184 ASP A N 1
ATOM 1496 C CA . ASP A 1 184 ? -5.262 -4.432 -4.397 1.00 64.88 184 ASP A CA 1
ATOM 1497 C C . ASP A 1 184 ? -3.909 -5.099 -4.085 1.00 64.88 184 ASP A C 1
ATOM 1499 O O . ASP A 1 184 ? -3.694 -6.267 -4.407 1.00 64.88 184 ASP A O 1
ATOM 1503 N N . LYS A 1 185 ? -2.988 -4.356 -3.456 1.00 67.69 185 LYS A N 1
ATOM 1504 C CA . LYS A 1 185 ? -1.649 -4.813 -3.058 1.00 67.69 185 LYS A CA 1
ATOM 1505 C C . LYS A 1 185 ? -1.671 -5.692 -1.812 1.00 67.69 185 LYS A C 1
ATOM 1507 O O . LYS A 1 185 ? -0.926 -6.667 -1.742 1.00 67.69 185 LYS A O 1
ATOM 1512 N N . ASP A 1 186 ? -2.521 -5.359 -0.848 1.00 70.38 186 ASP A N 1
ATOM 1513 C CA . ASP A 1 186 ? -2.668 -6.111 0.396 1.00 70.38 186 ASP A CA 1
ATOM 1514 C C . ASP A 1 186 ? -3.506 -7.373 0.138 1.00 70.38 186 ASP A C 1
ATOM 1516 O O . ASP A 1 186 ? -3.105 -8.468 0.535 1.00 70.38 186 ASP A O 1
ATOM 1520 N N . GLN A 1 187 ? -4.575 -7.250 -0.664 1.00 70.94 187 GLN A N 1
ATOM 1521 C CA . GLN A 1 187 ? -5.318 -8.391 -1.210 1.00 70.94 187 GLN A CA 1
ATOM 1522 C C . GLN A 1 187 ? -4.395 -9.327 -2.016 1.00 70.94 187 GLN A C 1
ATOM 1524 O O . GLN A 1 187 ? -4.473 -10.552 -1.895 1.00 70.94 187 GLN A O 1
ATOM 1529 N N . LEU A 1 188 ? -3.485 -8.785 -2.842 1.00 78.75 188 LEU A N 1
ATOM 1530 C CA . LEU A 1 188 ? -2.476 -9.579 -3.555 1.00 78.75 188 LEU A CA 1
ATOM 1531 C C . LEU A 1 188 ? -1.517 -10.278 -2.583 1.00 78.75 188 LEU A C 1
ATOM 1533 O O . LEU A 1 188 ? -1.197 -11.448 -2.791 1.00 78.75 188 LEU A O 1
ATOM 1537 N N . PHE A 1 189 ? -1.056 -9.598 -1.531 1.00 76.75 189 PHE A N 1
ATOM 1538 C CA . PHE A 1 189 ? -0.160 -10.187 -0.534 1.00 76.75 189 PHE A CA 1
ATOM 1539 C C . PHE A 1 189 ? -0.820 -11.372 0.188 1.00 76.75 189 PHE A C 1
ATOM 1541 O O . PHE A 1 189 ? -0.243 -12.462 0.226 1.00 76.75 189 PHE A O 1
ATOM 1548 N N . VAL A 1 190 ? -2.049 -11.195 0.686 1.00 72.81 190 VAL A N 1
ATOM 1549 C CA . VAL A 1 190 ? -2.818 -12.249 1.371 1.00 72.81 190 VAL A CA 1
ATOM 1550 C C . VAL A 1 190 ? -3.144 -13.406 0.421 1.00 72.81 190 VAL A C 1
ATOM 1552 O O . VAL A 1 190 ? -2.986 -14.570 0.796 1.00 72.81 190 VAL A O 1
ATOM 1555 N N . PHE A 1 191 ? -3.528 -13.119 -0.826 1.00 79.75 191 PHE A N 1
ATOM 1556 C CA . PHE A 1 191 ? -3.745 -14.136 -1.858 1.00 79.75 191 PHE A CA 1
ATOM 1557 C C . PHE A 1 191 ? -2.476 -14.956 -2.121 1.00 79.75 191 PHE A C 1
ATOM 1559 O O . PHE A 1 191 ? -2.497 -16.186 -2.057 1.00 79.75 191 PHE A O 1
ATOM 1566 N N . MET A 1 192 ? -1.346 -14.282 -2.342 1.00 81.31 192 MET A N 1
ATOM 1567 C CA . MET A 1 192 ? -0.058 -14.920 -2.615 1.00 81.31 192 MET A CA 1
ATOM 1568 C C . MET A 1 192 ? 0.453 -15.756 -1.437 1.00 81.31 192 MET A C 1
ATOM 1570 O O . MET A 1 192 ? 1.123 -16.763 -1.675 1.00 81.31 192 MET A O 1
ATOM 1574 N N . ASP A 1 193 ? 0.132 -15.396 -0.190 1.00 78.31 193 ASP A N 1
ATOM 1575 C CA . ASP A 1 193 ? 0.510 -16.198 0.978 1.00 78.31 193 ASP A CA 1
ATOM 1576 C C . ASP A 1 193 ? -0.386 -17.426 1.211 1.00 78.31 193 ASP A C 1
ATOM 1578 O O . ASP A 1 193 ? 0.085 -18.452 1.703 1.00 78.31 193 ASP A O 1
ATOM 1582 N N . ARG A 1 194 ? -1.647 -17.391 0.761 1.00 78.00 194 ARG A N 1
ATOM 1583 C CA . ARG A 1 194 ? -2.554 -18.554 0.801 1.00 78.00 194 ARG A CA 1
ATOM 1584 C C . ARG A 1 194 ? -2.299 -19.571 -0.336 1.00 78.00 194 ARG A C 1
ATOM 1586 O O . ARG A 1 194 ? -2.886 -20.653 -0.330 1.00 78.00 194 ARG A O 1
ATOM 1593 N N . LEU A 1 195 ? -1.407 -19.276 -1.293 1.00 82.81 195 LEU A N 1
ATOM 1594 C CA . LEU A 1 195 ? -1.069 -20.157 -2.424 1.00 82.81 195 LEU A CA 1
ATOM 1595 C C . LEU A 1 195 ? 0.079 -21.146 -2.157 1.00 82.81 195 LEU A C 1
ATOM 1597 O O . LEU A 1 195 ? 1.069 -20.833 -1.490 1.00 82.81 195 LEU A O 1
ATOM 1601 N N . LYS A 1 196 ? -0.008 -22.317 -2.811 1.00 82.88 196 LYS A N 1
ATOM 1602 C CA . LYS A 1 196 ? 1.075 -23.316 -2.913 1.00 82.88 196 LYS A CA 1
ATOM 1603 C C . LYS A 1 196 ? 2.324 -22.708 -3.562 1.00 82.88 196 LYS A C 1
ATOM 1605 O O . LYS A 1 196 ? 2.209 -21.950 -4.526 1.00 82.88 196 LYS A O 1
ATOM 1610 N N . ASP A 1 197 ? 3.508 -23.115 -3.107 1.00 79.19 197 ASP A N 1
ATOM 1611 C CA . ASP A 1 197 ? 4.790 -22.494 -3.481 1.00 79.19 197 ASP A CA 1
ATOM 1612 C C . ASP A 1 197 ? 5.029 -22.403 -4.991 1.00 79.19 197 ASP A C 1
ATOM 1614 O O . ASP A 1 197 ? 5.463 -21.366 -5.486 1.00 79.19 197 ASP A O 1
ATOM 1618 N N . TRP A 1 198 ? 4.696 -23.452 -5.750 1.00 86.00 198 TRP A N 1
ATOM 1619 C CA . TRP A 1 198 ? 4.883 -23.461 -7.204 1.00 86.00 198 TRP A CA 1
ATOM 1620 C C . TRP A 1 198 ? 4.027 -22.402 -7.919 1.00 86.00 198 TRP A C 1
ATOM 1622 O O . TRP A 1 198 ? 4.512 -21.747 -8.839 1.00 86.00 198 TRP A O 1
ATOM 1632 N N . ALA A 1 199 ? 2.789 -22.177 -7.463 1.00 84.88 199 ALA A N 1
ATOM 1633 C CA . ALA A 1 199 ? 1.906 -21.146 -8.006 1.00 84.88 199 ALA A CA 1
ATOM 1634 C C . ALA A 1 199 ? 2.376 -19.749 -7.572 1.00 84.88 199 ALA A C 1
ATOM 1636 O O . ALA A 1 199 ? 2.461 -18.838 -8.391 1.00 84.88 199 ALA A O 1
ATOM 1637 N N . ARG A 1 200 ? 2.795 -19.606 -6.306 1.00 87.19 200 ARG A N 1
ATOM 1638 C CA . ARG A 1 200 ? 3.393 -18.378 -5.754 1.00 87.19 200 ARG A CA 1
ATOM 1639 C C . ARG A 1 200 ? 4.661 -17.957 -6.515 1.00 87.19 200 ARG A C 1
ATOM 1641 O O . ARG A 1 200 ? 4.873 -16.768 -6.745 1.00 87.19 200 ARG A O 1
ATOM 1648 N N . VAL A 1 201 ? 5.502 -18.912 -6.918 1.00 85.06 201 VAL A N 1
ATOM 1649 C CA . VAL A 1 201 ? 6.704 -18.680 -7.740 1.00 85.06 201 VAL A CA 1
ATOM 1650 C C . VAL A 1 201 ? 6.335 -18.312 -9.179 1.00 85.06 201 VAL A C 1
ATOM 1652 O O . VAL A 1 201 ? 6.885 -17.353 -9.716 1.00 85.06 201 VAL A O 1
ATOM 1655 N N . GLU A 1 202 ? 5.389 -19.017 -9.798 1.00 85.75 202 GLU A N 1
ATOM 1656 C CA . GLU A 1 202 ? 4.983 -18.757 -11.185 1.00 85.75 202 GLU A CA 1
ATOM 1657 C C . GLU A 1 202 ? 4.256 -17.407 -11.347 1.00 85.75 202 GLU A C 1
ATOM 1659 O O . GLU A 1 202 ? 4.514 -16.688 -12.310 1.00 85.75 202 GLU A O 1
ATOM 1664 N N . LEU A 1 203 ? 3.438 -16.987 -10.377 1.00 89.56 203 LEU A N 1
ATOM 1665 C CA . LEU A 1 203 ? 2.828 -15.648 -10.357 1.00 89.56 203 LEU A CA 1
ATOM 1666 C C . LEU A 1 203 ? 3.871 -14.535 -10.171 1.00 89.56 203 LEU A C 1
ATOM 1668 O O . LEU A 1 203 ? 3.795 -13.509 -10.848 1.00 89.56 203 LEU A O 1
ATOM 1672 N N . LYS A 1 204 ? 4.899 -14.758 -9.335 1.00 86.88 204 LYS A N 1
ATOM 1673 C CA . LYS A 1 204 ? 6.065 -13.857 -9.249 1.00 86.88 204 LYS A CA 1
ATOM 1674 C C . LYS A 1 204 ? 6.825 -13.795 -10.576 1.00 86.88 204 LYS A C 1
ATOM 1676 O O . LYS A 1 204 ? 7.183 -12.706 -11.011 1.00 86.88 204 LYS A O 1
ATOM 1681 N N . ARG A 1 205 ? 7.013 -14.928 -11.267 1.00 87.56 205 ARG A N 1
ATOM 1682 C CA . ARG A 1 205 ? 7.643 -14.982 -12.602 1.00 87.56 205 ARG A CA 1
ATOM 1683 C C . ARG A 1 205 ? 6.817 -14.253 -13.673 1.00 87.56 205 ARG A C 1
ATOM 1685 O O . ARG A 1 205 ? 7.391 -13.692 -14.601 1.00 87.56 205 ARG A O 1
ATOM 1692 N N . ARG A 1 206 ? 5.488 -14.240 -13.538 1.00 86.88 206 ARG A N 1
ATOM 1693 C CA . ARG A 1 206 ? 4.552 -13.463 -14.375 1.00 86.8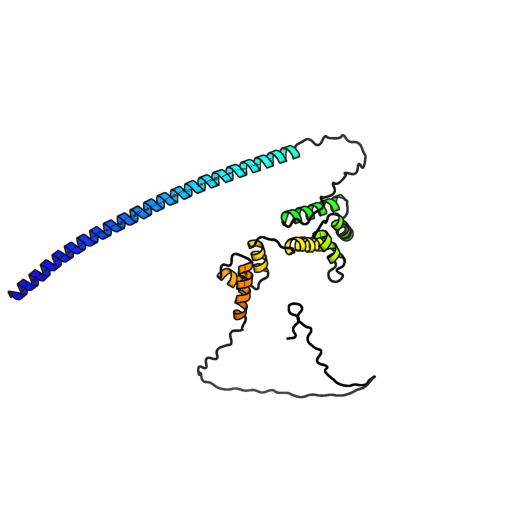8 206 ARG A CA 1
ATOM 1694 C C . ARG A 1 206 ? 4.447 -11.982 -13.976 1.00 86.88 206 ARG A C 1
ATOM 1696 O O . ARG A 1 206 ? 3.746 -11.239 -14.651 1.00 86.88 206 ARG A O 1
ATOM 1703 N N . ASN A 1 207 ? 5.155 -11.551 -12.926 1.00 85.69 207 ASN A N 1
ATOM 1704 C CA . ASN A 1 207 ? 5.209 -10.173 -12.427 1.00 85.69 207 ASN A CA 1
ATOM 1705 C C . ASN A 1 207 ? 3.830 -9.546 -12.126 1.00 85.69 207 ASN A C 1
ATOM 1707 O O . ASN A 1 207 ? 3.616 -8.358 -12.366 1.00 85.69 207 ASN A O 1
ATOM 1711 N N . VAL A 1 208 ? 2.890 -10.333 -11.598 1.00 84.94 208 VAL A N 1
ATOM 1712 C CA . VAL A 1 208 ? 1.540 -9.854 -11.250 1.00 84.94 208 VAL A CA 1
ATOM 1713 C C . VAL A 1 208 ? 1.601 -8.765 -10.164 1.00 84.94 208 VAL A C 1
ATOM 1715 O O . VAL A 1 208 ? 2.312 -8.938 -9.175 1.00 84.94 208 VAL A O 1
ATOM 1718 N N . GLN A 1 209 ? 0.876 -7.653 -10.360 1.00 80.44 209 GLN A N 1
ATOM 1719 C CA . GLN A 1 209 ? 0.911 -6.459 -9.490 1.00 80.44 209 GLN A CA 1
ATOM 1720 C C . GLN A 1 209 ? -0.395 -6.186 -8.723 1.00 80.44 209 GLN A C 1
ATOM 1722 O O . GLN A 1 209 ? -0.397 -5.358 -7.814 1.00 80.44 209 GLN A O 1
ATOM 1727 N N . ASP A 1 210 ? -1.484 -6.873 -9.068 1.00 81.88 210 ASP A N 1
ATOM 1728 C CA . ASP A 1 210 ? -2.833 -6.658 -8.537 1.00 81.88 210 ASP A CA 1
ATOM 1729 C C . ASP A 1 210 ? -3.570 -7.988 -8.283 1.00 81.88 210 ASP A C 1
ATOM 1731 O O . ASP A 1 210 ? -3.261 -9.022 -8.885 1.00 81.88 210 ASP A O 1
ATOM 1735 N N . HIS A 1 211 ? -4.555 -7.963 -7.384 1.00 78.12 211 HIS A N 1
ATOM 1736 C CA . HIS A 1 211 ? -5.302 -9.151 -6.965 1.00 78.12 211 HIS A CA 1
ATOM 1737 C C . HIS A 1 211 ? -6.169 -9.757 -8.087 1.00 78.12 211 HIS A C 1
ATOM 1739 O O . HIS A 1 211 ? -6.208 -10.979 -8.242 1.00 78.12 211 HIS A O 1
ATOM 1745 N N . GLY A 1 212 ? -6.806 -8.930 -8.925 1.00 78.81 212 GLY A N 1
ATOM 1746 C CA . GLY A 1 212 ? -7.659 -9.400 -10.026 1.00 78.81 212 GLY A CA 1
ATOM 1747 C C . GLY A 1 212 ? -6.884 -10.207 -11.073 1.00 78.81 212 GLY A C 1
ATOM 1748 O O . GLY A 1 212 ? -7.256 -11.334 -11.409 1.00 78.81 212 GLY A O 1
ATOM 1749 N N . THR A 1 213 ? -5.744 -9.682 -11.523 1.00 84.69 213 THR A N 1
ATOM 1750 C CA . THR A 1 213 ? -4.811 -10.397 -12.403 1.00 84.69 213 THR A CA 1
ATOM 1751 C C . THR A 1 213 ? -4.245 -11.642 -11.721 1.00 84.69 213 THR A C 1
ATOM 1753 O O . THR A 1 213 ? -3.999 -12.635 -12.401 1.00 84.69 213 THR A O 1
ATOM 1756 N N . ALA A 1 214 ? -4.072 -11.651 -10.394 1.00 85.88 214 ALA A N 1
ATOM 1757 C CA . ALA A 1 214 ? -3.603 -12.832 -9.668 1.00 85.88 214 ALA A CA 1
ATOM 1758 C C . ALA A 1 214 ? -4.626 -13.976 -9.668 1.00 85.88 214 ALA A C 1
ATOM 1760 O O . ALA A 1 214 ? -4.226 -15.127 -9.864 1.00 85.88 214 ALA A O 1
ATOM 1761 N N . ILE A 1 215 ? -5.923 -13.678 -9.535 1.00 82.25 215 ILE A N 1
ATOM 1762 C CA . ILE A 1 215 ? -7.005 -14.662 -9.696 1.00 82.25 215 ILE A CA 1
ATOM 1763 C C . ILE A 1 215 ? -6.970 -15.243 -11.114 1.00 82.25 215 ILE A C 1
ATOM 1765 O O . ILE A 1 215 ? -6.745 -16.443 -11.272 1.00 82.25 215 ILE A O 1
ATOM 1769 N N . VAL A 1 216 ? -7.084 -14.399 -12.146 1.00 85.06 216 VAL A N 1
ATOM 1770 C CA . VAL A 1 216 ? -7.134 -14.837 -13.557 1.00 85.06 216 VAL A CA 1
ATOM 1771 C C . VAL A 1 216 ? -5.867 -15.603 -13.957 1.00 85.06 216 VAL A C 1
ATOM 1773 O O . VAL A 1 216 ? -5.925 -16.644 -14.618 1.00 85.06 216 VAL A O 1
ATOM 1776 N N . ALA A 1 217 ? -4.695 -15.141 -13.513 1.00 83.81 217 ALA A N 1
ATOM 1777 C CA . ALA A 1 217 ? -3.445 -15.849 -13.744 1.00 83.81 217 ALA A CA 1
ATOM 1778 C C . ALA A 1 217 ? -3.412 -17.203 -13.019 1.00 83.81 217 ALA A C 1
ATOM 1780 O O . ALA A 1 217 ? -2.896 -18.155 -13.599 1.00 83.81 217 ALA A O 1
ATOM 1781 N N . THR A 1 218 ? -3.988 -17.329 -11.819 1.00 84.31 218 THR A N 1
ATOM 1782 C CA . THR A 1 218 ? -4.082 -18.603 -11.080 1.00 84.31 218 THR A CA 1
ATOM 1783 C C . THR A 1 218 ? -5.053 -19.582 -11.736 1.00 84.31 218 THR A C 1
ATOM 1785 O O . THR A 1 218 ? -4.744 -20.768 -11.824 1.00 84.31 218 THR A O 1
ATOM 1788 N N . GLU A 1 219 ? -6.180 -19.111 -12.268 1.00 81.12 219 GLU A N 1
ATOM 1789 C CA . GLU A 1 219 ? -7.094 -19.943 -13.060 1.00 81.12 219 GLU A CA 1
ATOM 1790 C C . GLU A 1 219 ? -6.383 -20.492 -14.311 1.00 81.12 219 GLU A C 1
ATOM 1792 O O . GLU A 1 219 ? -6.441 -21.691 -14.584 1.00 81.12 219 GLU A O 1
ATOM 1797 N N . SER A 1 220 ? -5.566 -19.667 -14.982 1.00 81.56 220 SER A N 1
ATOM 1798 C CA . SER A 1 220 ? -4.701 -20.106 -16.095 1.00 81.56 220 SER A CA 1
ATOM 1799 C C . SER A 1 220 ? -3.536 -21.040 -15.700 1.00 81.56 220 SER A C 1
ATOM 1801 O O . SER A 1 220 ? -2.752 -21.446 -16.560 1.00 81.56 220 SER A O 1
ATOM 1803 N N . LEU A 1 221 ? -3.378 -21.386 -14.413 1.00 76.75 221 LEU A N 1
ATOM 1804 C CA . LEU A 1 221 ? -2.429 -22.412 -13.952 1.00 76.75 221 LEU A CA 1
ATOM 1805 C C . LEU A 1 221 ? -3.049 -23.810 -13.837 1.00 76.75 221 LEU A C 1
ATOM 1807 O O . LEU A 1 221 ? -2.305 -24.766 -13.606 1.00 76.75 221 LEU A O 1
ATOM 1811 N N . ALA A 1 222 ? -4.363 -23.962 -14.035 1.00 61.38 222 ALA A N 1
ATOM 1812 C CA . ALA A 1 222 ? -5.033 -25.262 -13.971 1.00 61.38 222 ALA A CA 1
ATOM 1813 C C . ALA A 1 222 ? -4.409 -26.303 -14.927 1.00 61.38 222 ALA A C 1
ATOM 1815 O O . ALA A 1 222 ? -4.182 -27.449 -14.528 1.00 61.38 222 ALA A O 1
ATOM 1816 N N . ASP A 1 223 ? -4.030 -25.887 -16.140 1.00 53.50 223 ASP A N 1
ATOM 1817 C CA . ASP A 1 223 ? -3.420 -26.753 -17.162 1.00 53.50 223 ASP A CA 1
ATOM 1818 C C . ASP A 1 223 ? -2.059 -27.337 -16.744 1.00 53.50 223 ASP A C 1
ATOM 1820 O O . ASP A 1 223 ? -1.696 -28.443 -17.151 1.00 53.50 223 ASP A O 1
ATOM 1824 N N . TYR A 1 224 ? -1.315 -26.645 -15.873 1.00 54.75 224 TYR A N 1
ATOM 1825 C CA . TYR A 1 224 ? -0.016 -27.107 -15.370 1.00 54.75 224 TYR A CA 1
ATOM 1826 C C . TYR A 1 224 ? -0.128 -28.165 -14.264 1.00 54.75 224 TYR A C 1
ATOM 1828 O O . TYR A 1 224 ? 0.887 -28.735 -13.863 1.00 54.75 224 TYR A O 1
ATOM 1836 N N . SER A 1 225 ? -1.341 -28.458 -13.781 1.00 49.00 225 SER A N 1
ATOM 1837 C CA . SER A 1 225 ? -1.565 -29.466 -12.741 1.00 49.00 225 SER A CA 1
ATOM 1838 C C . SER A 1 225 ? -1.838 -30.877 -13.285 1.00 49.00 225 SER A C 1
ATOM 1840 O O . SER A 1 225 ? -1.992 -31.808 -12.488 1.00 49.00 225 SER A O 1
ATOM 1842 N N . ARG A 1 226 ? -1.843 -31.077 -14.615 1.00 45.94 226 ARG A N 1
ATOM 1843 C CA . ARG A 1 226 ? -1.654 -32.411 -15.210 1.00 45.94 226 ARG A CA 1
ATOM 1844 C C . ARG A 1 226 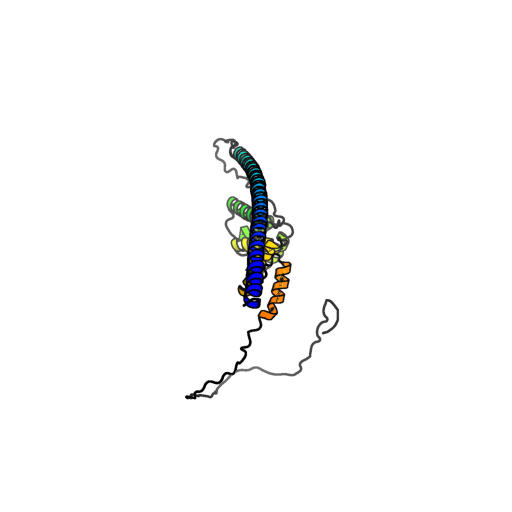? -0.261 -32.924 -14.807 1.00 45.94 226 ARG A C 1
ATOM 1846 O O . ARG A 1 226 ? 0.726 -32.236 -15.075 1.00 45.94 226 ARG A O 1
ATOM 1853 N N . PRO A 1 227 ? -0.128 -34.130 -14.221 1.00 42.19 227 PRO A N 1
ATOM 1854 C CA . PRO A 1 227 ? 1.171 -34.784 -14.143 1.00 42.19 227 PRO A CA 1
ATOM 1855 C C . PRO A 1 227 ? 1.765 -34.863 -15.550 1.00 42.19 227 PRO A C 1
ATOM 1857 O O . PRO A 1 227 ? 1.041 -35.172 -16.499 1.00 42.19 227 PRO A O 1
ATOM 1860 N N . LYS A 1 228 ? 3.071 -34.615 -15.697 1.00 43.09 228 LYS A N 1
ATOM 1861 C CA . LYS A 1 228 ? 3.759 -34.932 -16.952 1.00 43.09 228 LYS A CA 1
ATOM 1862 C C . LYS A 1 228 ? 3.650 -36.438 -17.171 1.00 43.09 228 LYS A C 1
ATOM 1864 O O . LYS A 1 228 ? 4.364 -37.204 -16.522 1.00 43.09 228 LYS A O 1
ATOM 1869 N N . GLU A 1 229 ? 2.749 -36.842 -18.062 1.00 39.19 229 GLU A N 1
ATOM 1870 C CA . GLU A 1 229 ? 2.743 -38.178 -18.646 1.00 39.19 229 GLU A CA 1
ATOM 1871 C C . GLU A 1 229 ? 4.165 -38.431 -19.154 1.00 39.19 229 GLU A C 1
ATOM 1873 O O . GLU A 1 229 ? 4.717 -37.637 -19.923 1.00 39.19 229 GLU A O 1
ATOM 1878 N N . LYS A 1 230 ? 4.811 -39.478 -18.631 1.00 39.16 230 LYS A N 1
ATOM 1879 C CA . LYS A 1 230 ? 6.143 -39.853 -19.094 1.00 39.16 230 LYS A CA 1
ATOM 1880 C C . LYS A 1 230 ? 5.978 -40.312 -20.534 1.00 39.16 230 LYS A C 1
ATOM 1882 O O . LYS A 1 230 ? 5.383 -41.353 -20.776 1.00 39.16 230 LYS A O 1
ATOM 1887 N N . SER A 1 231 ? 6.470 -39.516 -21.475 1.00 34.19 231 SER A N 1
ATOM 1888 C CA . SER A 1 231 ? 6.564 -39.927 -22.869 1.00 34.19 231 SER A CA 1
ATOM 1889 C C . SER A 1 231 ? 7.510 -41.124 -22.946 1.00 34.19 231 SER A C 1
ATOM 1891 O O . SER A 1 231 ? 8.718 -40.949 -22.755 1.00 34.19 231 SER A O 1
ATOM 1893 N N . ASP A 1 232 ? 6.963 -42.313 -23.193 1.00 34.75 232 ASP A N 1
ATOM 1894 C CA . ASP A 1 232 ? 7.736 -43.542 -23.364 1.00 34.75 232 ASP A CA 1
ATOM 1895 C C . ASP A 1 232 ? 8.572 -43.454 -24.647 1.00 34.75 232 ASP A C 1
ATOM 1897 O O . ASP A 1 232 ? 8.172 -43.885 -25.729 1.00 34.75 232 ASP A O 1
ATOM 1901 N N . TYR A 1 233 ? 9.770 -42.884 -24.518 1.00 32.44 233 TYR A N 1
ATOM 1902 C CA . TYR A 1 233 ? 10.831 -43.086 -25.491 1.00 32.44 233 TYR A CA 1
ATOM 1903 C C . TYR A 1 233 ? 11.348 -44.513 -25.335 1.00 32.44 233 TYR A C 1
ATOM 1905 O O . TYR A 1 233 ? 12.210 -44.798 -24.503 1.00 32.44 233 TYR A O 1
ATOM 1913 N N . HIS A 1 234 ? 10.804 -45.408 -26.155 1.00 35.94 234 HIS A N 1
ATOM 1914 C CA . HIS A 1 234 ? 11.446 -46.676 -26.455 1.00 35.94 234 HIS A CA 1
ATOM 1915 C C . HIS A 1 234 ? 12.804 -46.409 -27.117 1.00 35.94 234 HIS A C 1
ATOM 1917 O O . HIS A 1 234 ? 12.863 -46.094 -28.303 1.00 35.94 234 HIS A O 1
ATOM 1923 N N . ASP A 1 235 ? 13.881 -46.590 -26.356 1.00 31.80 235 ASP A N 1
ATOM 1924 C CA . ASP A 1 235 ? 15.200 -46.912 -26.899 1.00 31.80 235 ASP A CA 1
ATOM 1925 C C . ASP A 1 235 ? 15.609 -48.317 -26.425 1.00 31.80 235 ASP A C 1
ATOM 1927 O O . ASP A 1 235 ? 15.241 -48.754 -25.329 1.00 31.80 235 ASP A O 1
ATOM 1931 N N . GLY A 1 236 ? 16.282 -49.072 -27.291 1.00 33.22 236 GLY A N 1
ATOM 1932 C CA . GLY A 1 236 ? 16.493 -50.513 -27.134 1.00 33.22 236 GLY A CA 1
ATOM 1933 C C . GLY A 1 236 ? 17.862 -50.855 -26.547 1.00 33.22 236 GLY A C 1
ATOM 1934 O O . GLY A 1 236 ? 18.880 -50.605 -27.184 1.00 33.22 236 GLY A O 1
ATOM 1935 N N . GLY A 1 237 ? 17.897 -51.494 -25.370 1.00 27.69 237 GLY A N 1
ATOM 1936 C CA . GLY A 1 237 ? 19.147 -51.824 -24.668 1.00 27.69 237 GLY A CA 1
ATOM 1937 C C . GLY A 1 237 ? 19.129 -53.164 -23.925 1.00 27.69 237 GLY A C 1
ATOM 1938 O O . GLY A 1 237 ? 18.819 -53.220 -22.740 1.00 27.69 237 GLY A O 1
ATOM 1939 N N . ASP A 1 238 ? 19.497 -54.233 -24.631 1.00 31.72 238 ASP A N 1
ATOM 1940 C CA . ASP A 1 238 ? 19.772 -55.602 -24.155 1.00 31.72 238 ASP A CA 1
ATOM 1941 C C . ASP A 1 238 ? 20.250 -55.778 -22.689 1.00 31.72 238 ASP A C 1
ATOM 1943 O O . ASP A 1 238 ? 21.396 -55.438 -22.377 1.00 31.72 238 ASP A O 1
ATOM 1947 N N . LYS A 1 239 ? 19.478 -56.504 -21.849 1.00 33.44 239 LYS A N 1
ATOM 1948 C CA . LYS A 1 239 ? 19.832 -57.861 -21.323 1.00 33.44 239 LYS A CA 1
ATOM 1949 C C . LYS A 1 239 ? 18.801 -58.466 -20.330 1.00 33.44 239 LYS A C 1
ATOM 1951 O O . LYS A 1 239 ? 17.898 -57.757 -19.893 1.00 33.44 239 LYS A O 1
ATOM 1956 N N . PRO A 1 240 ? 18.847 -59.793 -20.042 1.00 32.03 240 PRO A N 1
ATOM 1957 C CA . PRO A 1 240 ? 17.663 -60.532 -19.579 1.00 32.03 240 PRO A CA 1
ATOM 1958 C C . PRO A 1 240 ? 17.644 -61.003 -18.106 1.00 32.03 240 PRO A C 1
ATOM 1960 O O . PRO A 1 240 ? 18.664 -61.368 -17.538 1.00 32.03 240 PRO A O 1
ATOM 1963 N N . LYS A 1 241 ? 16.408 -61.123 -17.592 1.00 40.53 241 LYS A N 1
ATOM 1964 C CA . LYS A 1 241 ? 15.844 -62.149 -16.677 1.00 40.53 241 LYS A CA 1
ATOM 1965 C C . LYS A 1 241 ? 16.708 -62.784 -15.564 1.00 40.53 241 LYS A C 1
ATOM 1967 O O . LYS A 1 241 ? 17.491 -63.687 -15.831 1.00 40.53 241 LYS A O 1
ATOM 1972 N N . GLU A 1 242 ? 16.252 -62.582 -14.327 1.00 29.59 242 GLU A N 1
ATOM 1973 C CA . GLU A 1 242 ? 16.155 -63.614 -13.274 1.00 29.59 242 GLU A CA 1
ATOM 1974 C C . GLU A 1 242 ? 14.897 -63.269 -12.429 1.00 29.59 242 GLU A C 1
ATOM 1976 O O . GLU A 1 242 ? 14.595 -62.091 -12.253 1.00 29.59 242 GLU A O 1
ATOM 1981 N N . ASN A 1 243 ? 13.910 -64.162 -12.262 1.00 29.36 243 ASN A N 1
ATOM 1982 C CA . ASN A 1 243 ? 13.677 -65.067 -11.114 1.00 29.36 243 ASN A CA 1
ATOM 1983 C C . ASN A 1 243 ? 13.936 -64.425 -9.718 1.00 29.36 243 ASN A C 1
ATOM 1985 O O . ASN A 1 243 ? 14.894 -63.691 -9.542 1.00 29.36 243 ASN A O 1
ATOM 1989 N N . ASP A 1 244 ? 13.135 -64.656 -8.668 1.00 33.72 244 ASP A N 1
ATOM 1990 C CA . ASP A 1 244 ? 12.236 -65.795 -8.445 1.00 33.72 244 ASP A CA 1
ATOM 1991 C C . ASP A 1 244 ? 10.938 -65.488 -7.656 1.00 33.72 244 ASP A C 1
ATOM 1993 O O . ASP A 1 244 ? 10.734 -64.439 -7.050 1.00 33.72 244 ASP A O 1
ATOM 1997 N N . ARG A 1 245 ? 10.069 -66.497 -7.689 1.00 31.89 245 ARG A N 1
ATOM 1998 C CA . ARG A 1 245 ? 8.755 -66.684 -7.064 1.00 31.89 245 ARG A CA 1
ATOM 1999 C C . ARG A 1 245 ? 8.719 -66.512 -5.534 1.00 31.89 245 ARG A C 1
ATOM 2001 O O . ARG A 1 245 ? 9.620 -66.983 -4.841 1.00 31.89 245 ARG A O 1
ATOM 2008 N N . ARG A 1 246 ? 7.557 -66.068 -5.027 1.00 33.72 246 ARG A N 1
ATOM 2009 C CA . ARG A 1 246 ? 6.667 -66.727 -4.022 1.00 33.72 246 ARG A CA 1
ATOM 2010 C C . ARG A 1 246 ? 5.555 -65.727 -3.670 1.00 33.72 246 ARG A C 1
ATOM 2012 O O . ARG A 1 246 ? 5.853 -64.648 -3.181 1.00 33.72 246 ARG A O 1
ATOM 2019 N N . ASP A 1 247 ? 4.293 -65.894 -4.053 1.00 30.42 247 ASP A N 1
ATOM 2020 C CA . ASP A 1 247 ? 3.364 -67.024 -3.872 1.00 30.42 247 ASP A CA 1
ATOM 2021 C C . ASP A 1 247 ? 3.021 -67.323 -2.404 1.00 30.42 247 ASP A C 1
ATOM 2023 O O . ASP A 1 247 ? 3.812 -67.922 -1.676 1.00 30.42 247 ASP A O 1
ATOM 2027 N N . ASN A 1 248 ? 1.818 -66.896 -2.000 1.00 30.27 248 ASN A N 1
ATOM 2028 C CA . ASN A 1 2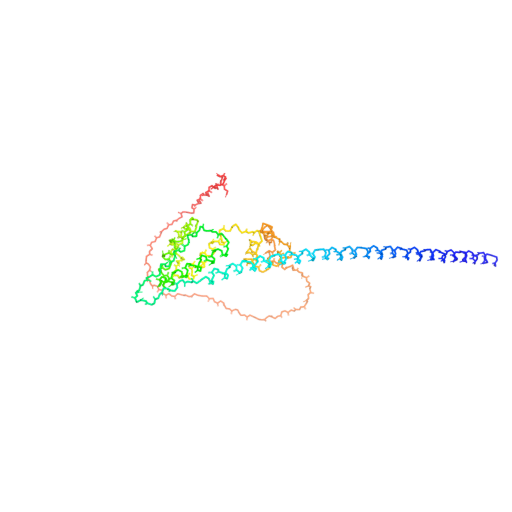48 ? 0.837 -67.788 -1.381 1.00 30.27 248 ASN A CA 1
ATOM 2029 C C . ASN A 1 248 ? -0.562 -67.137 -1.360 1.00 30.27 248 ASN A C 1
ATOM 2031 O O . ASN A 1 248 ? -0.786 -66.114 -0.711 1.00 30.27 248 ASN A O 1
ATOM 2035 N N . GLY A 1 249 ? -1.532 -67.777 -2.021 1.00 27.75 249 GLY A 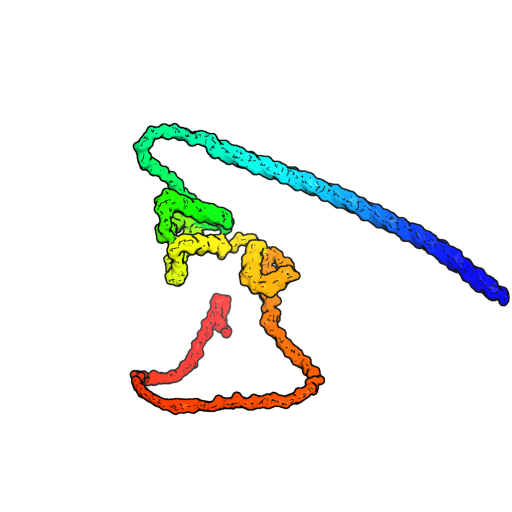N 1
ATOM 2036 C CA . GLY A 1 249 ? -2.931 -67.760 -1.560 1.00 27.75 249 GLY A CA 1
ATOM 2037 C C . GLY A 1 249 ? -3.096 -68.666 -0.325 1.00 27.75 249 GLY A C 1
ATOM 2038 O O . GLY A 1 249 ? -2.123 -69.214 0.175 1.00 27.75 249 GLY A O 1
ATOM 2039 N N . ARG A 1 250 ? -4.286 -68.934 0.222 1.00 31.33 250 ARG A N 1
ATOM 2040 C CA . ARG A 1 250 ? -5.681 -68.538 -0.078 1.00 31.33 250 ARG A CA 1
ATOM 2041 C C . ARG A 1 250 ? -6.493 -68.713 1.259 1.00 31.33 250 ARG A C 1
ATOM 2043 O O . ARG A 1 250 ? -5.846 -68.877 2.289 1.00 31.33 250 ARG A O 1
ATOM 2050 N N . PRO A 1 251 ? -7.846 -68.619 1.343 1.00 46.53 251 PRO A N 1
ATOM 2051 C CA . PRO A 1 251 ? -8.510 -68.141 2.572 1.00 46.53 251 PRO A CA 1
ATOM 2052 C C . PRO A 1 251 ? -9.581 -69.084 3.183 1.00 46.53 251 PRO A C 1
ATOM 2054 O O . PRO A 1 251 ? -9.836 -70.161 2.656 1.00 46.53 251 PRO A O 1
ATOM 2057 N N . LYS A 1 252 ? -10.306 -68.541 4.186 1.00 25.56 252 LYS A N 1
ATOM 2058 C CA . LYS A 1 252 ? -11.621 -68.933 4.768 1.00 25.56 252 LYS A CA 1
ATOM 2059 C C . LYS A 1 252 ? -11.658 -69.973 5.909 1.00 25.56 252 LYS A C 1
ATOM 2061 O O . LYS A 1 252 ? -11.434 -71.146 5.665 1.00 25.56 252 LYS A O 1
ATOM 2066 N N . SER A 1 253 ? -12.060 -69.485 7.100 1.00 29.98 253 SER A N 1
ATOM 2067 C CA . SER A 1 253 ? -13.391 -69.659 7.763 1.00 29.98 253 SER A CA 1
ATOM 2068 C C . SER A 1 253 ? -14.013 -71.069 7.920 1.00 29.98 253 SER A C 1
ATOM 2070 O O . SER A 1 253 ? -13.605 -71.980 7.210 1.00 29.98 253 SER A O 1
ATOM 2072 N N . PRO A 1 254 ? -15.103 -71.255 8.712 1.00 46.88 254 PRO A N 1
ATOM 2073 C CA . PRO A 1 254 ? -15.792 -70.382 9.695 1.00 46.88 254 PRO A CA 1
ATOM 2074 C C . PRO A 1 254 ? -15.727 -71.001 11.130 1.00 46.88 254 PRO A C 1
ATOM 2076 O O . PRO A 1 254 ? -14.851 -71.828 11.346 1.00 46.88 254 PRO A O 1
ATOM 2079 N N . ASN A 1 255 ? -16.453 -70.654 12.208 1.00 27.72 255 ASN A N 1
ATOM 2080 C CA . ASN A 1 255 ? -17.900 -70.519 12.530 1.00 27.72 255 ASN A CA 1
ATOM 2081 C C . ASN A 1 255 ? -17.984 -70.169 14.061 1.00 27.72 255 ASN A C 1
ATOM 2083 O O . ASN A 1 255 ? -16.972 -70.346 14.738 1.00 27.72 255 ASN A O 1
ATOM 2087 N N . SER A 1 256 ? -19.084 -69.754 14.714 1.00 29.22 256 SER A N 1
ATOM 2088 C CA . SER A 1 256 ? -20.425 -69.275 14.304 1.00 29.22 256 SER A CA 1
ATOM 2089 C C . SER A 1 256 ? -21.209 -68.688 15.510 1.00 29.22 256 SER A C 1
ATOM 2091 O O . SER A 1 256 ? -20.751 -68.818 16.641 1.00 29.22 256 SER A O 1
ATOM 2093 N N . ASP A 1 257 ? -22.399 -68.118 15.230 1.00 31.72 257 ASP A N 1
ATOM 2094 C CA . ASP A 1 257 ? -23.585 -67.964 16.118 1.00 31.72 257 ASP A CA 1
ATOM 2095 C C . ASP A 1 257 ? -23.502 -66.957 17.297 1.00 31.72 257 ASP A C 1
ATOM 2097 O O . ASP A 1 257 ? -22.487 -66.865 17.977 1.00 31.72 257 ASP A O 1
ATOM 2101 N N . ASP A 1 258 ? -24.521 -66.153 17.657 1.00 32.62 258 ASP A N 1
ATOM 2102 C CA . ASP A 1 258 ? -25.853 -65.741 17.117 1.00 32.62 258 ASP A CA 1
ATOM 2103 C C . ASP A 1 258 ? -26.201 -64.394 17.862 1.00 32.62 258 ASP A C 1
ATOM 2105 O O . ASP A 1 258 ? -25.535 -64.096 18.853 1.00 32.62 258 ASP A O 1
ATOM 2109 N N . ARG A 1 259 ? -27.131 -63.464 17.561 1.00 30.84 259 ARG A N 1
ATOM 2110 C CA . ARG A 1 259 ? -28.393 -63.362 16.785 1.00 30.84 259 ARG A CA 1
ATOM 2111 C C . ARG A 1 259 ? -28.411 -62.100 15.892 1.00 30.84 259 ARG A C 1
ATOM 2113 O O . ARG A 1 259 ? -27.522 -61.265 16.015 1.00 30.84 259 ARG A O 1
ATOM 2120 N N . HIS A 1 260 ? -29.220 -61.972 14.830 1.00 33.28 260 HIS A N 1
ATOM 2121 C CA . HIS A 1 260 ? -30.700 -61.924 14.714 1.00 33.28 260 HIS A CA 1
ATOM 2122 C C . HIS A 1 260 ? -31.313 -60.803 15.592 1.00 33.28 260 HIS A C 1
ATOM 2124 O O . HIS A 1 260 ? -30.958 -60.665 16.755 1.00 33.28 260 HIS A O 1
ATOM 2130 N N . ASP A 1 261 ? -32.155 -59.897 15.081 1.00 33.31 261 ASP A N 1
ATOM 2131 C CA . ASP A 1 261 ? -33.215 -60.098 14.076 1.00 33.31 261 ASP A CA 1
ATOM 2132 C C . ASP A 1 261 ? -33.054 -59.451 12.672 1.00 33.31 261 ASP A C 1
ATOM 2134 O O . ASP A 1 261 ? -32.018 -58.909 12.289 1.00 33.31 261 ASP A O 1
ATOM 2138 N N . LYS A 1 262 ? -34.109 -59.635 11.862 1.00 29.62 262 LYS A N 1
ATOM 2139 C CA . LYS A 1 262 ? -34.321 -59.398 10.412 1.00 29.62 262 LYS A CA 1
ATOM 2140 C C . LYS A 1 262 ? -35.865 -59.191 10.218 1.00 29.62 262 LYS A C 1
ATOM 2142 O O . LYS A 1 262 ? -36.549 -59.216 11.240 1.00 29.62 262 LYS A O 1
ATOM 2147 N N . PRO A 1 263 ? -36.495 -59.089 9.013 1.00 44.03 263 PRO A N 1
ATOM 2148 C CA . PRO A 1 263 ? -35.983 -59.045 7.633 1.00 44.03 263 PRO A CA 1
ATOM 2149 C C . PRO A 1 263 ? -36.657 -57.995 6.690 1.00 44.03 263 PRO A C 1
ATOM 2151 O O . PRO A 1 263 ? -37.558 -57.277 7.096 1.00 44.03 263 PRO A O 1
ATOM 2154 N N . GLN A 1 264 ? -36.294 -58.047 5.390 1.00 31.89 264 GLN A N 1
ATOM 2155 C CA . GLN A 1 264 ? -37.025 -57.520 4.202 1.00 31.89 264 GLN A CA 1
ATOM 2156 C C . GLN A 1 264 ? -37.170 -55.977 4.078 1.00 31.89 264 GLN A C 1
ATOM 2158 O O . GLN A 1 264 ? -37.248 -55.261 5.061 1.00 31.89 264 GLN A O 1
ATOM 2163 N N . GLY A 1 265 ? -37.207 -55.377 2.879 1.00 28.05 265 GLY A N 1
ATOM 2164 C CA . GLY A 1 265 ? -36.953 -55.897 1.523 1.00 28.05 265 GLY A CA 1
ATOM 2165 C C . GLY A 1 265 ? -37.531 -54.974 0.428 1.00 28.05 265 GLY A C 1
ATOM 2166 O O . GLY A 1 265 ? -38.504 -54.276 0.683 1.00 28.05 265 GLY A O 1
ATOM 2167 N N . GLY A 1 266 ? -36.981 -55.001 -0.797 1.00 27.41 266 GLY A N 1
ATOM 2168 C CA . GLY A 1 266 ? -37.620 -54.403 -1.988 1.00 27.41 266 GLY A CA 1
ATOM 2169 C C . GLY A 1 266 ? -36.864 -53.267 -2.705 1.00 27.41 266 GLY A C 1
ATOM 2170 O O . GLY A 1 266 ? -36.224 -52.422 -2.091 1.00 27.41 266 GLY A O 1
ATOM 2171 N N . MET A 1 267 ? -36.968 -53.280 -4.038 1.00 31.97 267 MET A N 1
ATOM 2172 C CA . MET A 1 267 ? -36.566 -52.233 -5.004 1.00 31.97 267 MET A CA 1
ATOM 2173 C C . MET A 1 267 ? -37.648 -51.117 -5.083 1.00 31.97 267 MET A C 1
ATOM 2175 O O . MET A 1 267 ? -38.741 -51.365 -4.570 1.00 31.97 267 MET A O 1
ATOM 2179 N N . PRO A 1 268 ? -37.449 -49.947 -5.751 1.00 33.91 268 PRO A N 1
ATOM 2180 C CA . PRO A 1 268 ? -36.396 -49.624 -6.728 1.00 33.91 268 PRO A CA 1
ATOM 2181 C C . PRO A 1 268 ? -35.668 -48.272 -6.543 1.00 33.91 268 PRO A C 1
ATOM 2183 O O . PRO A 1 268 ? -36.049 -47.412 -5.750 1.00 33.91 268 PRO A O 1
ATOM 2186 N N . VAL A 1 269 ? -34.645 -48.050 -7.378 1.00 47.41 269 VAL A N 1
ATOM 2187 C CA . VAL A 1 269 ? -33.996 -46.740 -7.559 1.00 47.41 269 VAL A CA 1
ATOM 2188 C C . VAL A 1 269 ? -34.950 -45.781 -8.278 1.00 47.41 269 VAL A C 1
ATOM 2190 O O . VAL A 1 269 ? -35.066 -45.797 -9.502 1.00 47.41 269 VAL A O 1
ATOM 2193 N N . VAL A 1 270 ? -35.620 -44.914 -7.519 1.00 34.88 270 VAL A N 1
ATOM 2194 C CA . VAL A 1 270 ? -36.333 -43.759 -8.080 1.00 34.88 270 VAL A CA 1
ATOM 2195 C C . VAL A 1 270 ? -35.315 -42.662 -8.378 1.00 34.88 270 VAL A C 1
ATOM 2197 O O . VAL A 1 270 ? -34.780 -42.038 -7.460 1.00 34.88 270 VAL A O 1
ATOM 2200 N N . ILE A 1 271 ? -35.068 -42.405 -9.664 1.00 50.09 271 ILE A N 1
ATOM 2201 C CA . ILE A 1 271 ? -34.293 -41.246 -10.124 1.00 50.09 271 ILE A CA 1
ATOM 2202 C C . ILE A 1 271 ? -35.092 -39.988 -9.766 1.00 50.09 271 ILE A C 1
ATOM 2204 O O . ILE A 1 271 ? -36.013 -39.601 -10.486 1.00 50.09 271 ILE A O 1
ATOM 2208 N N . LYS A 1 272 ? -34.780 -39.357 -8.629 1.00 42.03 272 LYS A N 1
ATOM 2209 C CA . LYS A 1 272 ? -35.396 -38.076 -8.272 1.00 42.03 272 LYS A CA 1
ATOM 2210 C C . LYS A 1 272 ? -34.878 -36.987 -9.207 1.00 42.03 272 LYS A C 1
ATOM 2212 O O . LYS A 1 272 ? -33.677 -36.855 -9.429 1.00 42.03 272 LYS A O 1
ATOM 2217 N N . SER A 1 273 ? -35.822 -36.237 -9.767 1.00 46.72 273 SER A N 1
ATOM 2218 C CA . SER A 1 273 ? -35.596 -35.156 -10.722 1.00 46.72 273 SER A CA 1
ATOM 2219 C C . SER A 1 273 ? -34.595 -34.133 -10.195 1.00 46.72 273 SER A C 1
ATOM 2221 O O . SER A 1 273 ? -34.726 -33.667 -9.061 1.00 46.72 273 SER A O 1
ATOM 2223 N N . LYS A 1 274 ? -33.647 -33.734 -11.048 1.00 56.00 274 LYS A N 1
ATOM 2224 C CA . LYS A 1 274 ? -32.764 -32.597 -10.783 1.00 56.00 274 LYS A CA 1
ATOM 2225 C C . LYS A 1 274 ? -33.613 -31.347 -10.532 1.00 56.00 274 LYS A C 1
ATOM 2227 O O . LYS A 1 274 ? -34.505 -31.046 -11.324 1.00 56.00 274 LYS A O 1
ATOM 2232 N N . SER A 1 275 ? -33.342 -30.639 -9.441 1.00 62.19 275 SER A N 1
ATOM 2233 C CA . SER A 1 275 ? -33.934 -29.326 -9.176 1.00 62.19 275 SER A CA 1
ATOM 2234 C C . SER A 1 275 ? -33.531 -28.334 -10.276 1.00 62.19 275 SER A C 1
ATOM 2236 O O . SER A 1 275 ? -32.376 -28.381 -10.708 1.00 62.19 275 SER A O 1
ATOM 2238 N N . PRO A 1 276 ? -34.430 -27.438 -10.723 1.00 66.81 276 PRO A N 1
ATOM 2239 C CA . PRO A 1 276 ? -34.071 -26.400 -11.684 1.00 66.81 276 PRO A CA 1
ATOM 2240 C C . PRO A 1 276 ? -32.994 -25.474 -11.103 1.00 66.81 276 PRO A C 1
ATOM 2242 O O . PRO A 1 276 ? -32.927 -25.256 -9.891 1.00 66.81 276 PRO A O 1
ATOM 2245 N N . CYS A 1 277 ? -32.137 -24.931 -11.967 1.00 63.84 277 CYS A N 1
ATOM 2246 C CA . CYS A 1 277 ? -31.120 -23.976 -11.540 1.00 63.84 277 CYS A CA 1
ATOM 2247 C C . CYS A 1 277 ? -31.757 -22.621 -11.202 1.00 63.84 277 CYS A C 1
ATOM 2249 O O . CYS A 1 277 ? -32.345 -21.986 -12.075 1.00 63.84 277 CYS A O 1
ATOM 2251 N N . PHE A 1 278 ? -31.551 -22.147 -9.968 1.00 54.81 278 PHE A N 1
ATOM 2252 C CA . PHE A 1 278 ? -32.065 -20.880 -9.413 1.00 54.81 278 PHE A CA 1
ATOM 2253 C C . PHE A 1 278 ? -31.690 -19.597 -10.190 1.00 54.81 278 PHE A C 1
ATOM 2255 O O . PHE A 1 278 ? -32.123 -18.512 -9.815 1.00 54.81 278 PHE A O 1
ATOM 2262 N N . ILE A 1 279 ? -30.869 -19.699 -11.239 1.00 50.81 279 ILE A N 1
ATOM 2263 C CA . ILE A 1 279 ? -30.438 -18.582 -12.093 1.00 50.81 279 ILE A CA 1
ATOM 2264 C C . ILE A 1 279 ? -31.181 -18.583 -13.449 1.00 50.81 279 ILE A C 1
ATOM 2266 O O . ILE A 1 279 ? -31.206 -17.561 -14.131 1.00 50.81 279 ILE A O 1
ATOM 2270 N N . CYS A 1 280 ? -31.783 -19.704 -13.875 1.00 74.06 280 CYS A N 1
ATOM 2271 C CA . CYS A 1 280 ? -32.379 -19.823 -15.217 1.00 74.06 280 CYS A CA 1
ATOM 2272 C C . CYS A 1 280 ? -33.577 -20.788 -15.365 1.00 74.06 280 CYS A C 1
ATOM 2274 O O . CYS A 1 280 ? -34.035 -20.998 -16.489 1.00 74.06 280 CYS A O 1
ATOM 2276 N N . ASP A 1 281 ? -34.060 -21.394 -14.275 1.00 56.47 281 ASP A N 1
ATOM 2277 C CA . ASP A 1 281 ? -35.266 -22.240 -14.171 1.00 56.47 281 ASP A CA 1
ATOM 2278 C C . ASP A 1 281 ? -35.387 -23.427 -15.152 1.00 56.47 281 ASP A C 1
ATOM 2280 O O . ASP A 1 281 ? -36.453 -24.023 -15.321 1.00 56.47 281 ASP A O 1
ATOM 2284 N N . ARG A 1 282 ? -34.279 -23.843 -15.775 1.00 47.91 282 ARG A N 1
ATOM 2285 C CA . ARG A 1 282 ? -34.220 -25.028 -16.648 1.00 47.91 282 ARG A CA 1
ATOM 2286 C C . ARG A 1 282 ? -33.626 -26.243 -15.923 1.00 47.91 282 ARG A C 1
ATOM 2288 O O . ARG A 1 282 ? -32.765 -26.067 -15.060 1.00 47.91 282 ARG A O 1
ATOM 2295 N N . PRO A 1 283 ? -34.022 -27.476 -16.291 1.00 55.72 283 PRO A N 1
ATOM 2296 C CA . PRO A 1 283 ? -33.302 -28.690 -15.911 1.00 55.72 283 PRO A CA 1
ATOM 2297 C C . PRO A 1 283 ? -32.025 -28.854 -16.756 1.00 55.72 283 PRO A C 1
ATOM 2299 O O . PRO A 1 283 ? -31.994 -28.430 -17.916 1.00 55.72 283 PRO A O 1
ATOM 2302 N N . HIS A 1 284 ? -30.979 -29.462 -16.185 1.00 58.75 284 HIS A N 1
ATOM 2303 C CA . HIS A 1 284 ? -29.754 -29.880 -16.892 1.00 58.75 284 HIS A CA 1
ATOM 2304 C C . HIS A 1 284 ? -29.208 -31.174 -16.284 1.00 58.75 284 HIS A C 1
ATOM 2306 O O . HIS A 1 284 ? -28.596 -31.130 -15.195 1.00 58.75 284 HIS A O 1
#

Foldseek 3Di:
DVVVVVVVVVVVVVVVVVVVVVVVVVVVVVVVVVVVVVVVVVVVVVVVVVVVVVVVVVVVVVVVVVVVVVVVVVVVVCVVPPDPPDDDDDDDPPDDPQDDDAQDALDLDLVVLVVSLVSLVVSCVSVVNDAFVVSLVCVLVSYHDPLVVVNVVQCPPPPDHPRGSVSVSVVSSCVSNVVDPDAQQVLVVVVLVVDDPVLNVVVVVVVDRGNVVSVVVSVVCPVVPPDPPPPPPDDDDDDDDDDDDDDDDDDDDDDDDDDDDDDDDDDDDDPPADQADPVPRDGD

Secondary structure (DSSP, 8-state):
-HHHHHHHHHHHHHHHHHHHHHHHHHHHHHHHHHHHHHHHHHHHHHHHHHHHHHHHHHHHHHHHHHHHHHHHHHHHHHHHHS----PPP---------PPPPPB-----HHHHHHHHHHHHHHHHHTT---HHHHHHHGGGGB-HHHHHHHHHHTT-SSS---SHHHHHHHHHHHHHHS----HHHHHHHHHHHS-HHHHHHHHHTT--SHHHHHHHHHTTGGGGS---------------------------------------------PPPPPPTTT----

Solvent-accessible surface area (backbone atoms only — not comparable to full-atom values): 17815 Å² total; per-residue (Å²): 107,73,66,59,54,53,56,50,46,55,56,48,59,55,46,55,51,51,54,50,51,51,52,50,50,57,51,51,56,57,46,55,53,50,53,50,54,48,50,56,49,51,54,51,50,51,53,55,49,50,55,47,54,54,48,55,48,53,56,47,53,55,49,52,54,51,49,52,51,51,50,53,50,51,55,51,48,50,68,70,66,51,79,75,79,79,76,73,96,70,97,69,94,74,77,78,81,74,74,78,75,77,68,45,64,61,69,63,51,66,72,57,46,52,53,48,54,50,50,52,49,54,46,32,53,74,71,68,53,81,51,39,67,62,50,64,69,49,52,59,83,35,41,26,67,66,50,38,58,48,46,65,53,50,78,66,31,86,86,71,61,74,78,42,52,70,50,44,54,48,58,50,55,48,44,50,59,71,72,60,91,60,55,49,58,54,48,28,51,55,50,48,68,75,44,60,66,71,59,41,49,50,44,57,74,68,63,63,80,39,35,70,59,44,52,56,53,53,61,70,43,58,78,73,68,56,77,82,74,79,78,83,76,87,74,92,77,93,83,83,88,79,87,82,89,81,90,79,88,82,88,81,87,88,89,79,91,90,80,85,92,86,81,89,86,85,88,81,91,76,83,75,76,76,74,52,42,97,88,74,74,46,75,132

pLDDT: mean 73.45, std 22.88, range [25.56, 98.25]